Protein AF-A0A948F0A8-F1 (afdb_monomer_lite)

Sequence (336 aa):
QKSLISKFKNMLARKGGIKTWLVFVLIIVIAFGVLYYFRNIYQRPAEEVAEEEGPTKGFAVVELTEKQKAELDNEAMNSALLTGDLEDCEAILYDEELKQQCLDNLNYSKIIRSGNESQCEQLADPELRQQCYDKIYFNAAMASFDLSLCAKISDEDLKENCTNQIQVVMGRTAGSASECESITDEGLMQECLDNYYYSSSIEDLDAESCNSIADESLRSRCAKTVAQNIEVIEISKQQVAKIPTTTAEILEACSDLASSLAQECKDQANYDLAFEEKDLSYCNQIGDEEDKQECLQEQSENIDQYYLRQAMAMRDESMCNQIANDALQDLCMNSI

Structure (mmCIF, N/CA/C/O backbone):
data_AF-A0A948F0A8-F1
#
_entry.id   AF-A0A948F0A8-F1
#
loop_
_atom_site.group_PDB
_atom_site.id
_atom_site.type_symbol
_atom_site.label_atom_id
_atom_site.label_alt_id
_atom_site.label_comp_id
_atom_site.label_asym_id
_atom_site.label_entity_id
_atom_site.label_seq_id
_atom_site.pdbx_PDB_ins_code
_atom_site.Cartn_x
_atom_site.Cartn_y
_atom_site.Cartn_z
_atom_site.occupancy
_atom_site.B_iso_or_equiv
_atom_site.auth_seq_id
_atom_site.auth_comp_id
_atom_site.auth_asym_id
_atom_site.auth_atom_id
_atom_site.pdbx_PDB_model_num
ATOM 1 N N . GLN A 1 1 ? 1.867 -27.646 -2.176 1.00 52.78 1 GLN A N 1
ATOM 2 C CA . GLN A 1 1 ? 3.281 -28.083 -2.055 1.00 52.78 1 GLN A CA 1
ATOM 3 C C . GLN A 1 1 ? 4.057 -28.031 -3.382 1.00 52.78 1 GLN A C 1
ATOM 5 O O . GLN A 1 1 ? 5.068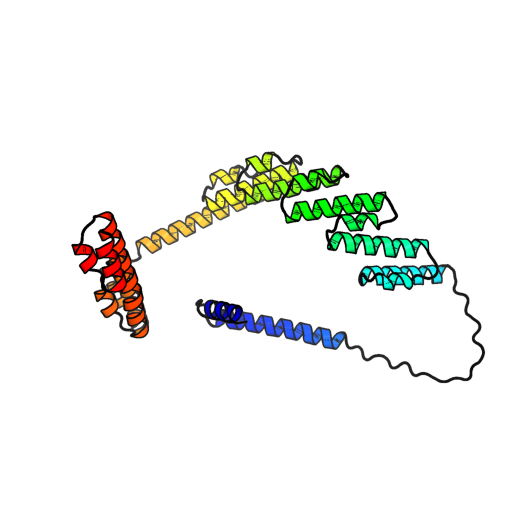 -27.349 -3.417 1.00 52.78 1 GLN A O 1
ATOM 10 N N . LYS A 1 2 ? 3.590 -28.635 -4.495 1.00 56.56 2 LYS A N 1
ATOM 11 C CA . LYS A 1 2 ? 4.291 -28.572 -5.806 1.00 56.56 2 LYS A CA 1
ATOM 12 C C . LYS A 1 2 ? 4.444 -27.154 -6.403 1.00 56.56 2 LYS A C 1
ATOM 14 O O . LYS A 1 2 ? 5.482 -26.851 -6.974 1.00 56.56 2 LYS A O 1
ATOM 19 N N . SER A 1 3 ? 3.465 -26.267 -6.195 1.00 54.34 3 SER A N 1
ATOM 20 C CA . SER A 1 3 ? 3.517 -24.861 -6.657 1.00 54.34 3 SER A CA 1
ATOM 21 C C . SER A 1 3 ? 4.576 -24.013 -5.923 1.00 54.34 3 SER A C 1
ATOM 23 O O . SER A 1 3 ? 5.275 -23.210 -6.537 1.00 54.34 3 SER A O 1
ATOM 25 N N . LEU A 1 4 ? 4.785 -24.267 -4.626 1.00 52.06 4 LEU A N 1
ATOM 26 C CA . LEU A 1 4 ? 5.828 -23.603 -3.834 1.00 52.06 4 LEU A CA 1
ATOM 27 C C . LEU A 1 4 ? 7.233 -24.032 -4.273 1.00 52.06 4 LEU A C 1
ATOM 29 O O . LEU A 1 4 ? 8.119 -23.194 -4.376 1.00 52.06 4 LEU A O 1
ATOM 33 N N . ILE A 1 5 ? 7.414 -25.313 -4.608 1.00 64.19 5 ILE A N 1
ATOM 34 C CA . ILE A 1 5 ? 8.698 -25.850 -5.082 1.00 64.19 5 ILE A CA 1
ATOM 35 C C . ILE A 1 5 ? 9.063 -25.282 -6.468 1.00 64.19 5 ILE A C 1
ATOM 37 O O . ILE A 1 5 ? 10.228 -24.979 -6.713 1.00 64.19 5 ILE A O 1
ATOM 41 N N . SER A 1 6 ? 8.080 -25.068 -7.352 1.00 58.78 6 SER A N 1
ATOM 42 C CA . SER A 1 6 ? 8.293 -24.434 -8.665 1.00 58.78 6 SER A CA 1
ATOM 43 C C . SER A 1 6 ? 8.710 -22.963 -8.542 1.00 58.78 6 SER A C 1
ATOM 45 O O . SER A 1 6 ? 9.695 -22.557 -9.157 1.00 58.78 6 SER A O 1
ATOM 47 N N . LYS A 1 7 ? 8.043 -22.179 -7.682 1.00 62.56 7 LYS A N 1
ATOM 48 C CA . LYS A 1 7 ? 8.438 -20.781 -7.432 1.00 62.56 7 LYS A CA 1
ATOM 49 C C . LYS A 1 7 ? 9.815 -20.669 -6.769 1.00 62.56 7 LYS A C 1
ATOM 51 O O . LYS A 1 7 ? 10.545 -19.723 -7.046 1.00 62.56 7 LYS A O 1
ATOM 56 N N . PHE A 1 8 ? 10.193 -21.646 -5.942 1.00 54.81 8 PHE A N 1
ATOM 57 C CA . PHE A 1 8 ? 11.513 -21.683 -5.308 1.00 54.81 8 PHE A CA 1
ATOM 58 C C . PHE A 1 8 ? 12.641 -21.973 -6.311 1.00 54.81 8 PHE A C 1
ATOM 60 O O . PHE A 1 8 ? 13.707 -21.373 -6.211 1.00 54.81 8 PHE A O 1
ATOM 67 N N . LYS A 1 9 ? 12.399 -22.826 -7.319 1.00 64.50 9 LYS A N 1
ATOM 68 C CA . LYS A 1 9 ? 13.364 -23.070 -8.407 1.00 64.50 9 LYS A CA 1
ATOM 69 C C . LYS A 1 9 ? 13.595 -21.829 -9.272 1.00 64.50 9 LYS A C 1
ATOM 71 O O . LYS A 1 9 ? 14.744 -21.499 -9.538 1.00 64.50 9 LYS A O 1
ATOM 76 N N . ASN A 1 10 ? 12.539 -21.091 -9.619 1.00 59.66 10 ASN A N 1
ATOM 77 C CA . ASN A 1 10 ? 12.682 -19.872 -10.428 1.00 59.66 10 ASN A CA 1
ATOM 78 C C . ASN A 1 10 ? 13.359 -18.720 -9.662 1.00 59.66 10 ASN A C 1
ATOM 80 O O . ASN A 1 10 ? 14.004 -17.875 -10.275 1.00 59.66 10 ASN A O 1
ATOM 84 N N . MET A 1 11 ? 13.278 -18.697 -8.325 1.00 54.97 11 MET A N 1
ATOM 85 C CA . MET A 1 11 ? 14.057 -17.754 -7.509 1.00 54.97 11 MET A CA 1
ATOM 86 C C . MET A 1 11 ? 15.546 -18.116 -7.414 1.00 54.97 11 MET A C 1
ATOM 88 O O . MET A 1 11 ? 16.362 -17.215 -7.245 1.00 54.97 11 MET A O 1
ATOM 92 N N . LEU A 1 12 ? 15.913 -19.394 -7.557 1.00 52.06 12 LEU A N 1
ATOM 93 C CA . LEU A 1 12 ? 17.312 -19.844 -7.544 1.00 52.06 12 LEU A CA 1
ATOM 94 C C . LEU A 1 12 ? 18.056 -19.557 -8.861 1.00 52.06 12 LEU A C 1
ATOM 96 O O . LEU A 1 12 ? 19.279 -19.478 -8.845 1.00 52.06 12 LEU A O 1
ATOM 100 N N . ALA A 1 13 ? 17.339 -19.363 -9.974 1.00 58.69 13 ALA A N 1
ATOM 101 C CA . ALA A 1 13 ? 17.930 -19.089 -11.289 1.00 58.69 13 ALA A CA 1
ATOM 102 C C . ALA A 1 13 ? 18.266 -17.601 -11.538 1.00 58.69 13 ALA A C 1
ATOM 104 O O . ALA A 1 13 ? 18.987 -17.272 -12.477 1.00 58.69 13 ALA A O 1
ATOM 105 N N . ARG A 1 14 ? 17.790 -16.669 -10.698 1.00 55.19 14 ARG A N 1
ATOM 106 C CA . ARG A 1 14 ? 18.202 -15.259 -10.792 1.00 55.19 14 ARG A CA 1
ATOM 107 C C . ARG A 1 14 ? 19.611 -15.116 -10.216 1.00 55.19 14 ARG A C 1
ATOM 109 O O . ARG A 1 14 ? 19.794 -15.396 -9.036 1.00 55.19 14 ARG A O 1
ATOM 116 N N . LYS A 1 15 ? 20.566 -14.653 -11.043 1.00 52.50 15 LYS A N 1
ATOM 117 C CA . LYS A 1 15 ? 22.005 -14.377 -10.789 1.00 52.50 15 LYS A CA 1
ATOM 118 C C . LYS A 1 15 ? 22.287 -13.437 -9.588 1.00 52.50 15 LYS A C 1
ATOM 120 O O . LYS A 1 15 ? 22.991 -12.439 -9.700 1.00 52.50 15 LYS A O 1
ATOM 125 N N . GLY A 1 16 ? 21.765 -13.738 -8.404 1.00 53.59 16 GLY A N 1
ATOM 126 C CA . GLY A 1 16 ? 22.221 -13.175 -7.143 1.00 53.59 16 GLY A CA 1
ATOM 127 C C . GLY A 1 16 ? 23.466 -13.939 -6.724 1.00 53.59 16 GLY A C 1
ATOM 128 O O . GLY A 1 16 ? 23.360 -15.034 -6.179 1.00 53.59 16 GLY A O 1
ATOM 129 N N . GLY A 1 17 ? 24.648 -13.395 -7.021 1.00 73.19 17 GLY A N 1
ATOM 130 C CA . GLY A 1 17 ? 25.915 -14.016 -6.639 1.00 73.19 17 GLY A CA 1
ATOM 131 C C . GLY A 1 17 ? 25.954 -14.379 -5.148 1.00 73.19 17 GLY A C 1
ATOM 132 O O . GLY A 1 17 ? 25.263 -13.768 -4.335 1.00 73.19 17 GLY A O 1
ATOM 133 N N . ILE A 1 18 ? 26.801 -15.348 -4.785 1.00 83.25 18 ILE A N 1
ATOM 134 C CA . ILE A 1 18 ? 27.037 -15.897 -3.427 1.00 83.25 18 ILE A CA 1
ATOM 135 C C . ILE A 1 18 ? 26.913 -14.880 -2.270 1.00 83.25 18 ILE A C 1
ATOM 137 O O . ILE A 1 18 ? 26.469 -15.230 -1.177 1.00 83.25 18 ILE A O 1
ATOM 141 N N . LYS A 1 19 ? 27.263 -13.610 -2.503 1.00 78.25 19 LYS A N 1
ATOM 142 C CA . LYS A 1 19 ? 27.119 -12.506 -1.545 1.00 78.25 19 LYS A CA 1
ATOM 143 C C . LYS A 1 19 ? 25.678 -12.304 -1.054 1.00 78.25 19 LYS A C 1
ATOM 145 O O . LYS A 1 19 ? 25.484 -12.144 0.146 1.00 78.25 19 LYS A O 1
ATOM 150 N N . THR A 1 20 ? 24.675 -12.357 -1.930 1.00 81.06 20 THR A N 1
ATOM 151 C CA . THR A 1 20 ? 23.262 -12.179 -1.544 1.00 81.06 20 THR A CA 1
ATOM 152 C C . THR A 1 20 ? 22.783 -13.334 -0.665 1.00 81.06 20 THR A C 1
ATOM 154 O O . THR A 1 20 ? 22.047 -13.131 0.300 1.00 81.06 20 THR A O 1
ATOM 157 N N . TRP A 1 21 ? 23.271 -14.545 -0.941 1.00 85.25 21 TRP A N 1
ATOM 158 C CA . TRP A 1 21 ? 22.950 -15.733 -0.155 1.00 85.25 21 TRP A CA 1
ATOM 159 C C . TRP A 1 21 ? 23.563 -15.682 1.251 1.00 85.25 21 TRP A C 1
ATOM 161 O O . TRP A 1 21 ? 22.882 -15.971 2.233 1.00 85.25 21 TRP A O 1
ATOM 171 N N . LEU A 1 22 ? 24.814 -15.222 1.373 1.00 91.31 22 LEU A N 1
ATOM 172 C CA . LEU A 1 22 ? 25.469 -15.036 2.673 1.00 91.31 22 LEU A CA 1
ATOM 173 C C . LEU A 1 22 ? 24.733 -14.023 3.561 1.00 91.31 22 LEU A C 1
ATOM 175 O O . LEU A 1 22 ? 24.585 -14.263 4.758 1.00 91.31 22 LEU A O 1
ATOM 179 N N . VAL A 1 23 ? 24.230 -12.927 2.985 1.00 91.75 23 VAL A N 1
ATOM 180 C CA . VAL A 1 23 ? 23.440 -11.930 3.729 1.00 91.75 23 VAL A CA 1
ATOM 181 C C . VAL A 1 23 ? 22.129 -12.537 4.234 1.00 91.75 23 VAL A C 1
ATOM 183 O O . VAL A 1 23 ? 21.778 -12.355 5.398 1.00 91.75 23 VAL A O 1
ATOM 186 N N . PHE A 1 24 ? 21.432 -13.312 3.401 1.00 88.19 24 PHE A N 1
ATOM 187 C CA . PHE A 1 24 ? 20.182 -13.963 3.795 1.00 88.19 24 PHE A CA 1
ATOM 188 C C . PHE A 1 24 ? 20.384 -14.978 4.933 1.00 88.19 24 PHE A C 1
ATOM 190 O O . PHE A 1 24 ? 19.638 -14.971 5.913 1.00 88.19 24 PHE A O 1
ATOM 197 N N . VAL A 1 25 ? 21.433 -15.805 4.856 1.00 94.06 25 VAL A N 1
ATOM 198 C CA . VAL A 1 25 ? 21.774 -16.765 5.920 1.00 94.06 25 VAL A CA 1
ATOM 199 C C . VAL A 1 25 ? 22.148 -16.048 7.220 1.00 94.06 25 VAL A C 1
ATOM 201 O O . VAL A 1 25 ? 21.712 -16.469 8.291 1.00 94.06 25 VAL A O 1
ATOM 204 N N . LEU A 1 26 ? 22.888 -14.937 7.147 1.00 95.88 26 LEU A N 1
ATOM 205 C CA . LEU A 1 26 ? 23.233 -14.129 8.320 1.00 95.88 26 LEU A CA 1
ATOM 206 C C . LEU A 1 26 ? 21.978 -13.588 9.028 1.00 95.88 26 LEU A C 1
ATOM 208 O O . LEU A 1 26 ? 21.877 -13.687 10.250 1.00 95.88 26 LEU A O 1
ATOM 212 N N . ILE A 1 27 ? 21.003 -13.070 8.270 1.00 95.50 27 ILE A N 1
ATOM 213 C CA . ILE A 1 27 ? 19.733 -12.562 8.815 1.00 95.50 27 ILE A CA 1
ATOM 214 C C . ILE A 1 27 ? 18.965 -13.680 9.531 1.00 95.50 27 ILE A C 1
ATOM 216 O O . ILE A 1 27 ? 18.468 -13.469 10.637 1.00 95.50 27 ILE A O 1
ATOM 220 N N . ILE A 1 28 ? 18.919 -14.883 8.948 1.00 95.44 28 ILE A N 1
ATOM 221 C CA . ILE A 1 28 ? 18.278 -16.048 9.572 1.00 95.44 28 ILE A CA 1
ATOM 222 C C . ILE A 1 28 ? 18.965 -16.405 10.895 1.00 95.44 28 ILE A C 1
ATOM 224 O O . ILE A 1 28 ? 18.285 -16.598 11.901 1.00 95.44 28 ILE A O 1
ATOM 228 N N . VAL A 1 29 ? 20.299 -16.452 10.933 1.00 97.00 29 VAL A N 1
ATOM 229 C CA . VAL A 1 29 ? 21.050 -16.770 12.162 1.00 97.00 29 VAL A CA 1
ATOM 230 C C . VAL A 1 29 ? 20.797 -15.731 13.258 1.00 97.00 29 VAL A C 1
ATOM 232 O O . VAL A 1 29 ? 20.590 -16.110 14.411 1.00 97.00 29 VAL A O 1
ATOM 235 N N . ILE A 1 30 ? 20.749 -14.439 12.915 1.00 95.81 30 ILE A N 1
ATOM 236 C CA . ILE A 1 30 ? 20.427 -13.368 13.870 1.00 95.81 30 ILE A CA 1
ATOM 237 C C . ILE A 1 30 ? 18.997 -13.534 14.396 1.00 95.81 30 ILE A C 1
ATOM 239 O O . ILE A 1 30 ? 18.791 -13.503 15.608 1.00 95.81 30 ILE A O 1
ATOM 243 N N . ALA A 1 31 ? 18.020 -13.775 13.517 1.00 95.88 31 ALA A N 1
ATOM 244 C CA . ALA A 1 31 ? 16.628 -13.976 13.916 1.00 95.88 31 ALA A CA 1
ATOM 245 C C . ALA A 1 31 ? 16.469 -15.181 14.861 1.00 95.88 31 ALA A C 1
ATOM 247 O O . ALA A 1 31 ? 15.828 -15.068 15.907 1.00 95.88 31 ALA A O 1
ATOM 248 N N . PHE A 1 32 ? 17.109 -16.315 14.555 1.00 96.00 32 PHE A N 1
ATOM 249 C CA . PHE A 1 32 ? 17.104 -17.487 15.436 1.00 96.00 32 PHE A CA 1
ATOM 250 C C . PHE A 1 32 ? 17.835 -17.236 16.759 1.00 96.00 32 PHE A C 1
ATOM 252 O O . PHE A 1 32 ? 17.364 -17.689 17.801 1.00 96.00 32 PHE A O 1
ATOM 259 N N . GLY A 1 33 ? 18.945 -16.493 16.748 1.00 96.56 33 GLY A N 1
ATOM 260 C CA . GLY A 1 33 ? 19.664 -16.107 17.962 1.00 96.56 33 GLY A CA 1
ATOM 261 C C . GLY A 1 33 ? 18.815 -15.235 18.889 1.00 96.56 33 GLY A C 1
ATOM 262 O O . GLY A 1 33 ? 18.759 -15.489 20.091 1.00 96.56 33 GLY A O 1
ATOM 263 N N . VAL A 1 34 ? 18.091 -14.263 18.327 1.00 96.12 34 VAL A N 1
ATOM 264 C CA . VAL A 1 34 ? 17.157 -13.402 19.067 1.00 96.12 34 VAL A CA 1
ATOM 265 C C . VAL A 1 34 ? 16.002 -14.223 19.651 1.00 96.12 34 VAL A C 1
ATOM 267 O O . VAL A 1 34 ? 15.708 -14.102 20.839 1.00 96.12 34 VAL A O 1
ATOM 270 N N . LEU A 1 35 ? 15.392 -15.118 18.868 1.00 94.56 35 LEU A N 1
ATOM 271 C CA . LEU A 1 35 ? 14.324 -16.001 19.355 1.00 94.56 35 LEU A CA 1
ATOM 272 C C . LEU A 1 35 ? 14.804 -16.947 20.466 1.00 94.56 35 LEU A C 1
ATOM 274 O O . LEU A 1 35 ? 14.095 -17.154 21.451 1.00 94.56 35 LEU A O 1
ATOM 278 N N . TYR A 1 36 ? 16.012 -17.501 20.338 1.00 95.31 36 TYR A N 1
ATOM 279 C CA . TYR A 1 36 ? 16.613 -18.353 21.363 1.00 95.31 36 TYR A CA 1
ATOM 280 C C . TYR A 1 36 ? 16.888 -17.575 22.656 1.00 95.31 36 TYR A C 1
ATOM 282 O O . TYR A 1 36 ? 16.567 -18.049 23.746 1.00 95.31 36 TYR A O 1
ATOM 290 N N . TYR A 1 37 ? 17.425 -16.359 22.534 1.00 94.12 37 TYR A N 1
ATOM 291 C CA . TYR A 1 37 ? 17.666 -15.466 23.664 1.00 94.12 37 TYR A CA 1
ATOM 292 C C . TYR A 1 37 ? 16.368 -15.124 24.407 1.00 94.12 37 TYR A C 1
ATOM 294 O O . TYR A 1 37 ? 16.307 -15.272 25.628 1.00 94.12 37 TYR A O 1
ATOM 302 N N . PHE A 1 38 ? 15.303 -14.761 23.683 1.00 90.25 38 PHE A N 1
ATOM 303 C CA . PHE A 1 38 ? 13.999 -14.498 24.295 1.00 90.25 38 PHE A CA 1
ATOM 304 C C . PHE A 1 38 ? 13.428 -15.736 24.985 1.00 90.25 38 PHE A C 1
ATOM 306 O O . PHE A 1 38 ? 12.994 -15.646 26.132 1.00 90.25 38 PHE A O 1
ATOM 313 N N . ARG A 1 39 ? 13.491 -16.913 24.353 1.00 90.81 39 ARG A N 1
ATOM 314 C CA . ARG A 1 39 ? 13.020 -18.159 24.976 1.00 90.81 39 ARG A CA 1
ATOM 315 C C . ARG A 1 39 ? 13.742 -18.456 26.294 1.00 90.81 39 ARG A C 1
ATOM 317 O O . ARG A 1 39 ? 13.100 -18.894 27.243 1.00 90.81 39 ARG A O 1
ATOM 324 N N . ASN A 1 40 ? 15.044 -18.186 26.362 1.00 86.81 40 ASN A N 1
ATOM 325 C CA . ASN A 1 40 ? 15.838 -18.408 27.568 1.00 86.81 40 ASN A CA 1
ATOM 326 C C . ASN A 1 40 ? 15.538 -17.389 28.685 1.00 86.81 40 ASN A C 1
ATOM 328 O O . ASN A 1 40 ? 15.620 -17.735 29.856 1.00 86.81 40 ASN A O 1
ATOM 332 N N . ILE A 1 41 ? 15.168 -16.148 28.347 1.00 87.31 41 ILE A N 1
ATOM 333 C CA . ILE A 1 41 ? 14.781 -15.129 29.342 1.00 87.31 41 ILE A CA 1
ATOM 334 C C . ILE A 1 41 ? 13.372 -15.364 29.889 1.00 87.31 41 ILE A C 1
ATOM 336 O O . ILE A 1 41 ? 13.140 -15.166 31.081 1.00 87.31 41 ILE A O 1
ATOM 340 N N . TYR A 1 42 ? 12.433 -15.783 29.039 1.00 83.81 42 TYR A N 1
ATOM 341 C CA . TYR A 1 42 ? 11.042 -15.980 29.453 1.00 83.81 42 TYR A CA 1
ATOM 342 C C . TYR A 1 42 ? 10.801 -17.298 30.193 1.00 83.81 42 TYR A C 1
ATOM 344 O O . TYR A 1 42 ? 9.811 -17.416 30.910 1.00 83.81 42 TYR A O 1
ATOM 352 N N . GLN A 1 43 ? 11.719 -18.263 30.112 1.00 76.38 43 GLN A N 1
ATOM 353 C CA . GLN A 1 43 ? 11.732 -19.404 31.025 1.00 76.38 43 GLN A CA 1
ATOM 354 C C . GLN A 1 43 ? 12.367 -19.009 32.365 1.00 76.38 43 GLN A C 1
ATOM 356 O O . GLN A 1 43 ? 13.426 -19.512 32.740 1.00 76.38 43 GLN A O 1
ATOM 361 N N . ARG A 1 44 ? 11.712 -18.117 33.124 1.00 67.75 44 ARG A N 1
ATOM 362 C CA . ARG A 1 44 ? 11.956 -18.091 34.571 1.00 67.75 44 ARG A CA 1
ATOM 363 C C . ARG A 1 44 ? 11.544 -19.462 35.119 1.00 67.75 44 ARG A C 1
ATOM 365 O O . ARG A 1 44 ? 10.442 -19.910 34.797 1.00 67.75 44 ARG A O 1
ATOM 372 N N . PRO A 1 45 ? 12.397 -20.147 35.899 1.00 60.38 45 PRO A N 1
ATOM 373 C CA . PRO A 1 45 ? 11.970 -21.344 36.603 1.00 60.38 45 PRO A CA 1
ATOM 374 C C . PRO A 1 45 ? 10.776 -20.950 37.469 1.00 60.38 45 PRO A C 1
ATOM 376 O O . PRO A 1 45 ? 10.855 -19.966 38.204 1.00 60.38 45 PRO A O 1
ATOM 379 N N . ALA A 1 46 ? 9.664 -21.668 37.307 1.00 59.75 46 ALA A N 1
ATOM 380 C CA . ALA A 1 46 ? 8.534 -21.558 38.211 1.00 59.75 46 ALA A CA 1
ATOM 381 C C . ALA A 1 46 ? 9.089 -21.741 39.624 1.00 59.75 46 ALA A C 1
ATOM 383 O O . ALA A 1 46 ? 9.680 -22.778 39.930 1.00 59.75 46 ALA A O 1
ATOM 384 N N . GLU A 1 47 ? 9.009 -20.686 40.428 1.00 63.81 47 GLU A N 1
ATOM 385 C CA . GLU A 1 47 ? 9.375 -20.744 41.831 1.00 63.81 47 GLU A CA 1
ATOM 386 C C . GLU A 1 47 ? 8.395 -21.728 42.468 1.00 63.81 47 GLU A C 1
ATOM 388 O O . GLU A 1 47 ? 7.189 -21.490 42.515 1.00 63.81 47 GLU A O 1
ATOM 393 N N . GLU A 1 48 ? 8.912 -22.904 42.809 1.00 58.97 48 GLU A N 1
ATOM 394 C CA . GLU A 1 48 ? 8.169 -23.988 43.429 1.00 58.97 48 GLU A CA 1
ATOM 395 C C . GLU A 1 48 ? 7.779 -23.497 44.828 1.00 58.97 48 GLU A C 1
ATOM 397 O O . GLU A 1 48 ? 8.575 -23.529 45.768 1.00 58.97 48 GLU A O 1
ATOM 402 N N . VAL A 1 49 ? 6.577 -22.924 44.938 1.00 60.94 49 VAL A N 1
ATOM 403 C CA . VAL A 1 49 ? 6.007 -22.511 46.219 1.00 60.94 49 VAL A CA 1
ATOM 404 C C . VAL A 1 49 ? 5.759 -23.791 47.005 1.00 60.94 49 VAL A C 1
ATOM 406 O O . VAL A 1 49 ? 4.815 -24.530 46.736 1.00 60.94 49 VAL A O 1
ATOM 409 N N . ALA A 1 50 ? 6.662 -24.081 47.936 1.00 58.78 50 ALA A N 1
ATOM 410 C CA . ALA A 1 50 ? 6.533 -25.196 48.852 1.00 58.78 50 ALA A CA 1
ATOM 411 C C . ALA A 1 50 ? 5.248 -25.027 49.679 1.00 58.78 50 ALA A C 1
ATOM 413 O O . ALA A 1 50 ? 5.136 -24.102 50.486 1.00 58.78 50 ALA A O 1
ATOM 414 N N . GLU A 1 51 ? 4.283 -25.924 49.471 1.00 54.66 51 GLU A N 1
ATOM 415 C CA . GLU A 1 51 ? 3.145 -26.119 50.368 1.00 54.66 51 GLU A CA 1
ATOM 416 C C . GLU A 1 51 ? 3.670 -26.597 51.730 1.00 54.66 51 GLU A C 1
ATOM 418 O O . GLU A 1 51 ? 3.959 -27.776 51.939 1.00 54.66 51 GLU A O 1
ATOM 423 N N . GLU A 1 52 ? 3.812 -25.672 52.680 1.00 53.88 52 GLU A N 1
ATOM 424 C CA . GLU A 1 52 ? 3.872 -26.035 54.093 1.00 53.88 52 GLU A CA 1
ATOM 425 C C . GLU A 1 52 ? 2.455 -26.366 54.578 1.00 53.88 52 GLU A C 1
ATOM 427 O O . GLU A 1 52 ? 1.639 -25.481 54.846 1.00 53.88 52 GLU A O 1
ATOM 432 N N . GLU A 1 53 ? 2.169 -27.662 54.731 1.00 56.31 53 GLU A N 1
ATOM 433 C CA . GLU A 1 53 ? 1.003 -28.159 55.466 1.00 56.31 53 GLU A CA 1
ATOM 434 C C . GLU A 1 53 ? 1.149 -27.836 56.965 1.00 56.31 53 GLU A C 1
ATOM 436 O O . GLU A 1 53 ? 1.590 -28.641 57.790 1.00 56.31 53 GLU A O 1
ATOM 441 N N . GLY A 1 54 ? 0.799 -26.602 57.322 1.00 56.22 54 GLY A N 1
ATOM 442 C CA . GLY A 1 54 ? 0.673 -26.140 58.697 1.00 56.22 54 GLY A CA 1
ATOM 443 C C . GLY A 1 54 ? -0.730 -26.395 59.272 1.00 56.22 54 GLY A C 1
ATOM 444 O O . GLY A 1 54 ? -1.725 -26.333 58.550 1.00 56.22 54 GLY A O 1
ATOM 445 N N . PRO A 1 55 ? -0.851 -26.649 60.589 1.00 52.81 55 PRO A N 1
ATOM 446 C CA . PRO A 1 55 ? -2.112 -26.997 61.237 1.00 52.81 55 PRO A CA 1
ATOM 447 C C . PRO A 1 55 ? -3.152 -25.883 61.079 1.00 52.81 55 PRO A C 1
ATOM 449 O O . PRO A 1 55 ? -2.892 -24.727 61.418 1.00 52.81 55 PRO A O 1
ATOM 452 N N . THR A 1 56 ? -4.346 -26.269 60.620 1.00 52.53 56 THR A N 1
ATOM 453 C CA . THR A 1 56 ? -5.531 -25.435 60.374 1.00 52.53 56 THR A CA 1
ATOM 454 C C . THR A 1 56 ? -5.967 -24.666 61.626 1.00 52.53 56 THR A C 1
ATOM 456 O O . THR A 1 56 ? -6.891 -25.055 62.344 1.00 52.53 56 THR A O 1
ATOM 459 N N . LYS A 1 57 ? -5.297 -23.550 61.910 1.00 57.19 57 LYS A N 1
ATOM 460 C CA . LYS A 1 57 ? -5.843 -22.468 62.725 1.00 57.19 57 LYS A CA 1
ATOM 461 C C . LYS A 1 57 ? -6.750 -21.662 61.813 1.00 57.19 57 LYS A C 1
ATOM 463 O O . LYS A 1 57 ? -6.295 -21.194 60.778 1.00 57.19 57 LYS A O 1
ATOM 468 N N . GLY A 1 58 ? -8.024 -21.540 62.186 1.00 56.66 58 GLY A N 1
ATOM 469 C CA . GLY A 1 58 ? -9.017 -20.787 61.424 1.00 56.66 58 GLY A CA 1
ATOM 470 C C . GLY A 1 58 ? -8.487 -19.400 61.078 1.00 56.66 58 GLY A C 1
ATOM 471 O O . GLY A 1 58 ? -8.335 -18.557 61.964 1.00 56.66 58 GLY A O 1
ATOM 472 N N . PHE A 1 59 ? -8.157 -19.198 59.803 1.00 56.47 59 PHE A N 1
ATOM 473 C CA . PHE A 1 59 ? -7.790 -17.894 59.287 1.00 56.47 59 PHE A CA 1
ATOM 474 C C . PHE A 1 59 ? -9.029 -17.015 59.391 1.00 56.47 59 PHE A C 1
ATOM 476 O O . PHE A 1 59 ? -10.077 -17.318 58.820 1.00 56.47 59 PHE A O 1
ATOM 483 N N . ALA A 1 60 ? -8.916 -15.946 60.175 1.00 69.75 60 ALA A N 1
ATOM 484 C CA . ALA A 1 60 ? -9.873 -14.863 60.106 1.00 69.75 60 ALA A CA 1
ATOM 485 C C . ALA A 1 60 ? -9.879 -14.366 58.657 1.00 69.75 60 ALA A C 1
ATOM 487 O O . ALA A 1 60 ? -8.819 -14.055 58.111 1.00 69.75 60 ALA A O 1
ATOM 488 N N . VAL A 1 61 ? -11.058 -14.348 58.036 1.00 80.00 61 VAL A N 1
ATOM 489 C CA . VAL A 1 61 ? -11.260 -13.750 56.715 1.00 80.00 61 VAL A CA 1
ATOM 490 C C . VAL A 1 61 ? -10.778 -12.306 56.814 1.00 80.00 61 VAL A C 1
ATOM 492 O O . VAL A 1 61 ? -11.357 -11.512 57.555 1.00 80.00 61 VAL A O 1
ATOM 495 N N . VAL A 1 62 ? -9.665 -11.992 56.150 1.00 89.00 62 VAL A N 1
ATOM 496 C CA . VAL A 1 62 ? -9.159 -10.622 56.092 1.00 89.00 62 VAL A CA 1
ATOM 497 C C . VAL A 1 62 ? -10.110 -9.848 55.193 1.00 89.00 62 VAL A C 1
ATOM 499 O O . VAL A 1 62 ? -10.212 -10.124 54.001 1.00 89.00 62 VAL A O 1
ATOM 502 N N . GLU A 1 63 ? -10.846 -8.913 55.781 1.00 92.38 63 GLU A N 1
ATOM 503 C CA . GLU A 1 63 ? -11.740 -8.030 55.044 1.00 92.38 63 GLU A CA 1
ATOM 504 C C . GLU A 1 63 ? -10.896 -7.024 54.247 1.00 92.38 63 GLU A C 1
ATOM 506 O O . GLU A 1 63 ? -10.157 -6.219 54.819 1.00 92.38 63 GLU A O 1
ATOM 511 N N . LEU A 1 64 ? -10.951 -7.122 52.916 1.00 95.94 64 LEU A N 1
ATOM 512 C CA . LEU A 1 64 ? -10.266 -6.205 52.003 1.00 95.94 64 LEU A CA 1
ATOM 513 C C . LEU A 1 64 ? -10.842 -4.794 52.136 1.00 95.94 64 LEU A C 1
ATOM 515 O O . LEU A 1 64 ? -12.060 -4.611 52.186 1.00 95.94 64 LEU A O 1
ATOM 519 N N . THR A 1 65 ? -9.966 -3.789 52.132 1.00 96.75 65 THR A N 1
ATOM 520 C CA . THR A 1 65 ? -10.398 -2.385 52.071 1.00 96.75 65 THR A CA 1
ATOM 521 C C . THR A 1 65 ? -10.990 -2.060 50.698 1.00 96.75 65 THR A C 1
ATOM 523 O O . THR A 1 65 ? -10.569 -2.629 49.693 1.00 96.75 65 THR A O 1
ATOM 526 N N . GLU A 1 66 ? -11.911 -1.094 50.625 1.00 97.38 66 GLU A N 1
ATOM 527 C CA . GLU A 1 66 ? -12.512 -0.650 49.351 1.00 97.38 66 GLU A CA 1
ATOM 528 C C . GLU A 1 66 ? -11.462 -0.236 48.309 1.00 97.38 66 GLU A C 1
ATOM 530 O O . GLU A 1 66 ? -11.598 -0.528 47.126 1.00 97.38 66 GLU A O 1
ATOM 535 N N . LYS A 1 67 ? -10.352 0.365 48.756 1.00 97.19 67 LYS A N 1
ATOM 536 C CA . LYS A 1 67 ? -9.235 0.714 47.875 1.00 97.19 67 LYS A CA 1
ATOM 537 C C . LYS A 1 67 ? -8.563 -0.524 47.265 1.00 97.19 67 LYS A C 1
ATOM 539 O O . LYS A 1 67 ? -8.271 -0.519 46.079 1.00 97.19 67 LYS A O 1
ATOM 544 N N . GLN A 1 68 ? -8.328 -1.570 48.059 1.00 97.31 68 GLN A N 1
ATOM 545 C CA . GLN A 1 68 ? -7.710 -2.808 47.568 1.00 97.31 68 GLN A CA 1
ATOM 546 C C . GLN A 1 68 ? -8.635 -3.565 46.612 1.00 97.31 68 GLN A C 1
ATOM 548 O O . GLN A 1 68 ? -8.158 -4.123 45.632 1.00 97.31 68 GLN A O 1
ATOM 553 N N . LYS A 1 69 ? -9.948 -3.559 46.875 1.00 97.44 69 LYS A N 1
ATOM 554 C CA . LYS A 1 69 ? -10.951 -4.124 45.960 1.00 97.44 69 LYS A CA 1
ATOM 555 C C . LYS A 1 69 ? -10.903 -3.431 44.598 1.00 97.44 69 LYS A C 1
ATOM 557 O O . LYS A 1 69 ? -10.762 -4.100 43.584 1.00 97.44 69 LYS A O 1
ATOM 562 N N . ALA A 1 70 ? -10.917 -2.097 44.593 1.00 97.81 70 ALA A N 1
ATOM 563 C CA . ALA A 1 70 ? -10.805 -1.318 43.365 1.00 97.81 70 ALA A CA 1
ATOM 564 C C . ALA A 1 70 ? -9.464 -1.546 42.640 1.00 97.81 70 ALA A C 1
ATOM 566 O O . ALA A 1 70 ? -9.436 -1.606 41.417 1.00 97.81 70 ALA A O 1
ATOM 567 N N . GLU A 1 71 ? -8.343 -1.672 43.360 1.00 97.62 71 GLU A N 1
ATOM 568 C CA . GLU A 1 71 ? -7.038 -1.979 42.751 1.00 97.62 71 GLU A CA 1
ATOM 569 C C . GLU A 1 71 ? -7.034 -3.352 42.057 1.00 97.62 71 GLU A C 1
ATOM 571 O O . GLU A 1 71 ? -6.565 -3.440 40.923 1.00 97.62 71 GLU A O 1
ATOM 576 N N . LEU A 1 72 ? -7.607 -4.384 42.687 1.00 97.50 72 LEU A N 1
ATOM 577 C CA . LEU A 1 72 ? -7.724 -5.727 42.102 1.00 97.50 72 LEU A CA 1
ATOM 578 C C . LEU A 1 72 ? -8.597 -5.739 40.842 1.00 97.50 72 LEU A C 1
ATOM 580 O O . LEU A 1 72 ? -8.200 -6.301 39.825 1.00 97.50 72 LEU A O 1
ATOM 584 N N . ASP A 1 73 ? -9.751 -5.076 40.884 1.00 98.31 73 ASP A N 1
ATOM 585 C CA . ASP A 1 73 ? -10.662 -4.999 39.739 1.00 98.31 73 ASP A CA 1
ATOM 586 C C . ASP A 1 73 ? -10.049 -4.215 38.564 1.00 98.31 73 ASP A C 1
ATOM 588 O O . ASP A 1 73 ? -10.162 -4.621 37.406 1.00 98.31 73 ASP A O 1
ATOM 592 N N . ASN A 1 74 ? -9.315 -3.133 38.843 1.00 97.94 74 ASN A N 1
ATOM 593 C CA . ASN A 1 74 ? -8.569 -2.405 37.813 1.00 97.94 74 ASN A CA 1
ATOM 594 C C . ASN A 1 74 ? -7.424 -3.244 37.219 1.00 97.94 74 ASN A C 1
ATOM 596 O O . ASN A 1 74 ? -7.142 -3.146 36.023 1.00 97.94 74 ASN A O 1
ATOM 600 N N . GLU A 1 75 ? -6.736 -4.057 38.023 1.00 97.94 75 GLU A N 1
ATOM 601 C CA . GLU A 1 75 ? -5.712 -4.985 37.529 1.00 97.94 75 GLU A CA 1
ATOM 602 C C . GLU A 1 75 ? -6.329 -6.048 36.608 1.00 97.94 75 GLU A C 1
ATOM 604 O O . GLU A 1 75 ? -5.827 -6.259 35.501 1.00 97.94 75 GLU A O 1
ATOM 609 N N . ALA A 1 76 ? -7.458 -6.637 37.013 1.00 97.94 76 ALA A N 1
ATOM 610 C CA . ALA A 1 76 ? -8.212 -7.592 36.207 1.00 97.94 76 ALA A CA 1
ATOM 611 C C . ALA A 1 76 ? -8.668 -6.984 34.868 1.00 97.94 76 ALA A C 1
ATOM 613 O O . ALA A 1 76 ? -8.432 -7.579 33.816 1.00 97.94 76 ALA A O 1
ATOM 614 N N . MET A 1 77 ? -9.218 -5.763 34.877 1.00 97.69 77 MET A N 1
ATOM 615 C CA . MET A 1 77 ? -9.602 -5.050 33.652 1.00 97.69 77 MET A CA 1
ATOM 616 C C . MET A 1 77 ? -8.410 -4.842 32.711 1.00 97.69 77 MET A C 1
ATOM 618 O O . MET A 1 77 ? -8.502 -5.120 31.515 1.00 97.69 77 MET A O 1
ATOM 622 N N . ASN A 1 78 ? -7.274 -4.368 33.230 1.00 97.19 78 ASN A N 1
ATOM 623 C CA . ASN A 1 78 ? -6.079 -4.159 32.411 1.00 97.19 78 ASN A CA 1
ATOM 624 C C . ASN A 1 78 ? -5.549 -5.478 31.832 1.00 97.19 78 ASN A C 1
ATOM 626 O O . ASN A 1 78 ? -5.138 -5.509 30.672 1.00 97.19 78 ASN A O 1
ATOM 630 N N . SER A 1 79 ? -5.590 -6.566 32.608 1.00 97.31 79 SER A N 1
ATOM 631 C CA . SER A 1 79 ? -5.240 -7.907 32.129 1.00 97.31 79 SER A CA 1
ATOM 632 C C . SER A 1 79 ? -6.148 -8.336 30.973 1.00 97.31 79 SER A C 1
ATOM 634 O O . SER A 1 79 ? -5.645 -8.695 29.910 1.00 97.31 79 SER A O 1
ATOM 636 N N . ALA A 1 80 ? -7.467 -8.204 31.133 1.00 97.94 80 ALA A N 1
ATOM 637 C CA . ALA A 1 80 ? -8.447 -8.561 30.108 1.00 97.94 80 ALA A CA 1
ATOM 638 C C . ALA A 1 80 ? -8.286 -7.737 28.817 1.00 97.94 80 ALA A C 1
ATOM 640 O O . ALA A 1 80 ? -8.365 -8.269 27.710 1.00 97.94 80 ALA A O 1
ATOM 641 N N . LEU A 1 81 ? -7.991 -6.436 28.926 1.00 95.44 81 LEU A N 1
ATOM 642 C CA . LEU A 1 81 ? -7.713 -5.583 27.762 1.00 95.44 81 LEU A CA 1
ATOM 643 C C . LEU A 1 81 ? -6.422 -5.978 27.030 1.00 95.44 81 LEU A C 1
ATOM 645 O O . LEU A 1 81 ? -6.339 -5.826 25.809 1.00 95.44 81 LEU A O 1
ATOM 649 N N . LEU A 1 82 ? -5.421 -6.483 27.756 1.00 96.31 82 LEU A N 1
ATOM 650 C CA . LEU A 1 82 ? -4.161 -6.953 27.178 1.00 96.31 82 LEU A CA 1
ATOM 651 C C . LEU A 1 82 ? -4.314 -8.297 26.458 1.00 96.31 82 LEU A C 1
ATOM 653 O O . LEU A 1 82 ? -3.744 -8.474 25.380 1.00 96.31 82 LEU A O 1
ATOM 657 N N . THR A 1 83 ? -5.056 -9.242 27.036 1.00 97.00 83 THR A N 1
ATOM 658 C CA . THR A 1 83 ? -5.289 -10.569 26.439 1.00 97.00 83 THR A CA 1
ATOM 659 C C . THR A 1 83 ? -6.331 -10.513 25.325 1.00 97.00 83 THR A C 1
ATOM 661 O O . THR A 1 83 ? -6.225 -11.230 24.327 1.00 97.00 83 THR A O 1
ATOM 664 N N . GLY A 1 84 ? -7.317 -9.626 25.468 1.00 95.62 84 GLY A N 1
ATOM 665 C CA . GLY A 1 84 ? -8.485 -9.549 24.605 1.00 95.62 84 GLY A CA 1
ATOM 666 C C . GLY A 1 84 ? -9.481 -10.693 24.818 1.00 95.62 84 GLY A C 1
ATOM 667 O O . GLY A 1 84 ? -10.313 -10.908 23.932 1.00 95.62 84 GLY A O 1
ATOM 668 N N . ASP A 1 85 ? -9.379 -11.436 25.927 1.00 96.94 85 ASP A N 1
ATOM 669 C CA . ASP A 1 85 ? -10.299 -12.521 26.276 1.00 96.94 85 ASP A CA 1
ATOM 670 C C . ASP A 1 85 ? -11.470 -11.996 27.117 1.00 96.94 85 ASP A C 1
ATOM 672 O O . ASP A 1 85 ? -11.285 -11.271 28.091 1.00 96.94 85 ASP A O 1
ATOM 676 N N . LEU A 1 86 ? -12.690 -12.372 26.734 1.00 95.94 86 LEU A N 1
ATOM 677 C CA . LEU A 1 86 ? -13.906 -11.982 27.447 1.00 95.94 86 LEU A CA 1
ATOM 678 C C . LEU A 1 86 ? -14.007 -12.671 28.810 1.00 95.94 86 LEU A C 1
ATOM 680 O O . LEU A 1 86 ? -14.585 -12.092 29.727 1.00 95.94 86 LEU A O 1
ATOM 684 N N . GLU A 1 87 ? -13.453 -13.880 28.948 1.00 97.00 87 GLU A N 1
ATOM 685 C CA . GLU A 1 87 ? -13.478 -14.621 30.215 1.00 97.00 87 GLU A CA 1
ATOM 686 C C . GLU A 1 87 ? -12.661 -13.911 31.303 1.00 97.00 87 GLU A C 1
ATOM 688 O O . GLU A 1 87 ? -13.024 -13.967 32.476 1.00 97.00 87 GLU A O 1
ATOM 693 N N . ASP A 1 88 ? -11.624 -13.157 30.929 1.00 97.44 88 ASP A N 1
ATOM 694 C CA . ASP A 1 88 ? -10.795 -12.418 31.885 1.00 97.44 88 ASP A CA 1
ATOM 695 C C . ASP A 1 88 ? -11.561 -11.265 32.562 1.00 97.44 88 ASP A C 1
ATOM 697 O O . ASP A 1 88 ? -11.232 -10.890 33.688 1.00 97.44 88 ASP A O 1
ATOM 701 N N . CYS A 1 89 ? -12.628 -10.734 31.946 1.00 97.94 89 CYS A N 1
ATOM 702 C CA . CYS A 1 89 ? -13.493 -9.746 32.605 1.00 97.94 89 CYS A CA 1
ATOM 703 C C . CYS A 1 89 ? -14.273 -10.347 33.789 1.00 97.94 89 CYS A C 1
ATOM 705 O O . CYS A 1 89 ? -14.709 -9.608 34.669 1.00 97.94 89 CYS A O 1
ATOM 707 N N . GLU A 1 90 ? -14.437 -11.674 33.865 1.00 97.81 90 GLU A N 1
ATOM 708 C CA . GLU A 1 90 ? -15.074 -12.337 35.013 1.00 97.81 90 GLU A CA 1
ATOM 709 C C . GLU A 1 90 ? -14.216 -12.275 36.286 1.00 97.81 90 GLU A C 1
ATOM 711 O O . GLU A 1 90 ? -14.731 -12.500 37.381 1.00 97.81 90 GLU A O 1
ATOM 716 N N . ALA A 1 91 ? -12.926 -11.937 36.163 1.00 97.81 91 ALA A N 1
ATOM 717 C CA . ALA A 1 91 ? -12.035 -11.720 37.299 1.00 97.81 91 ALA A CA 1
ATOM 718 C C . ALA A 1 91 ? -12.282 -10.382 38.027 1.00 97.81 91 ALA A C 1
ATOM 720 O O . ALA A 1 91 ? -11.714 -10.173 39.098 1.00 97.81 91 ALA A O 1
ATOM 721 N N . ILE A 1 92 ? -13.124 -9.500 37.476 1.00 98.06 92 ILE A N 1
ATOM 722 C CA . ILE A 1 92 ? -13.617 -8.287 38.143 1.00 98.06 92 ILE A CA 1
ATOM 723 C C . ILE A 1 92 ? -14.770 -8.703 39.065 1.00 98.06 92 ILE A C 1
ATOM 725 O O . ILE A 1 92 ? -15.792 -9.208 38.595 1.00 98.06 92 ILE A O 1
ATOM 729 N N . LEU A 1 93 ? -14.594 -8.540 40.378 1.00 98.00 93 LEU A N 1
ATOM 730 C CA . LEU A 1 93 ? -15.472 -9.148 41.388 1.00 98.00 93 LEU A CA 1
ATOM 731 C C . LEU A 1 93 ? -16.269 -8.143 42.218 1.00 98.00 93 LEU A C 1
ATOM 733 O O . LEU A 1 93 ? -17.281 -8.527 42.809 1.00 98.00 93 LEU A O 1
ATOM 737 N N . TYR A 1 94 ? -15.793 -6.905 42.351 1.00 97.38 94 TYR A N 1
ATOM 738 C CA . TYR A 1 94 ? -16.352 -5.946 43.304 1.00 97.38 94 TYR A CA 1
ATOM 739 C C . TYR A 1 94 ? -17.112 -4.802 42.622 1.00 97.38 94 TYR A C 1
ATOM 741 O O . TYR A 1 94 ? -18.071 -4.293 43.206 1.00 97.38 94 TYR A O 1
ATOM 749 N N . ASP A 1 95 ? -16.724 -4.431 41.404 1.00 98.00 95 ASP A N 1
ATOM 750 C CA . ASP A 1 95 ? -17.321 -3.368 40.600 1.00 98.00 95 ASP A CA 1
ATOM 751 C C . ASP A 1 95 ? -17.997 -3.930 39.334 1.00 98.00 95 ASP A C 1
ATOM 753 O O . ASP A 1 95 ? -17.372 -4.169 38.298 1.00 98.00 95 ASP A O 1
ATOM 757 N N . GLU A 1 96 ? -19.312 -4.143 39.421 1.00 97.06 96 GLU A N 1
ATOM 758 C CA . GLU A 1 96 ? -20.129 -4.643 38.306 1.00 97.06 96 GLU A CA 1
ATOM 759 C C . GLU A 1 96 ? -20.212 -3.653 37.130 1.00 97.06 96 GLU A C 1
ATOM 761 O O . GLU A 1 96 ? -20.373 -4.073 35.983 1.00 97.06 96 GLU A O 1
ATOM 766 N N . GLU A 1 97 ? -20.085 -2.345 37.381 1.00 96.31 97 GLU A N 1
ATOM 767 C CA . GLU A 1 97 ? -20.072 -1.338 36.314 1.00 96.31 97 GLU A CA 1
ATOM 768 C C . GLU A 1 97 ? -18.764 -1.438 35.521 1.00 96.31 97 GLU A C 1
ATOM 770 O O . GLU A 1 97 ? -18.789 -1.508 34.289 1.00 96.31 97 GLU A O 1
ATOM 775 N N . LEU A 1 98 ? -17.630 -1.562 36.220 1.00 97.06 98 LEU A N 1
ATOM 776 C CA . LEU A 1 98 ? -16.324 -1.787 35.597 1.00 97.06 98 LEU A CA 1
ATOM 777 C C . LEU A 1 98 ? -16.282 -3.109 34.821 1.00 97.06 98 LEU A C 1
ATOM 779 O O . LEU A 1 98 ? -15.730 -3.174 33.718 1.00 97.06 98 LEU A O 1
ATOM 783 N N . LYS A 1 99 ? -16.898 -4.163 35.367 1.00 97.44 99 LYS A N 1
ATOM 784 C CA . LYS A 1 99 ? -17.030 -5.457 34.691 1.00 97.44 99 LYS A CA 1
ATOM 785 C C . LYS A 1 99 ? -17.804 -5.335 33.383 1.00 97.44 99 LYS A C 1
ATOM 787 O O . LYS A 1 99 ? -17.339 -5.817 32.348 1.00 97.44 99 LYS A O 1
ATOM 792 N N . GLN A 1 100 ? -18.952 -4.662 33.406 1.00 95.31 100 GLN A N 1
ATOM 793 C CA . GLN A 1 100 ? -19.744 -4.439 32.200 1.00 95.31 100 GLN A CA 1
ATOM 794 C C . GLN A 1 100 ? -18.971 -3.595 31.178 1.00 95.31 100 GLN A C 1
ATOM 796 O O . GLN A 1 100 ? -18.936 -3.945 29.999 1.00 95.31 100 GLN A O 1
ATOM 801 N N . GLN A 1 101 ? -18.259 -2.558 31.627 1.00 95.06 101 GLN A N 1
ATOM 802 C CA . GLN A 1 101 ? -17.404 -1.742 30.765 1.00 95.06 101 GLN A CA 1
ATOM 803 C C . GLN A 1 101 ? -16.279 -2.566 30.110 1.00 95.06 101 GLN A C 1
ATOM 805 O O . GLN A 1 101 ? -15.971 -2.375 28.931 1.00 95.06 101 GLN A O 1
ATOM 810 N N . CYS A 1 102 ? -15.669 -3.500 30.847 1.00 97.56 102 CYS A N 1
ATOM 811 C CA . CYS A 1 102 ? -14.681 -4.442 30.315 1.00 97.56 102 CYS A CA 1
ATOM 812 C C . CYS A 1 102 ? -15.280 -5.292 29.184 1.00 97.56 102 CYS A C 1
ATOM 814 O O . CYS A 1 102 ? -14.728 -5.339 28.079 1.00 97.56 102 CYS A O 1
ATOM 816 N N . LEU A 1 103 ? -16.443 -5.902 29.435 1.00 96.31 103 LEU A N 1
ATOM 817 C CA . LEU A 1 103 ? -17.146 -6.739 28.462 1.00 96.31 103 LEU A CA 1
ATOM 818 C C . LEU A 1 103 ? -17.546 -5.952 27.209 1.00 96.31 103 LEU A C 1
ATOM 820 O O . LEU A 1 103 ? -17.337 -6.435 26.094 1.00 96.31 103 LEU A O 1
ATOM 824 N N . ASP A 1 104 ? -18.078 -4.741 27.368 1.00 94.62 104 ASP A N 1
ATOM 825 C CA . ASP A 1 104 ? -18.502 -3.892 26.252 1.00 94.62 104 ASP A CA 1
ATOM 826 C C . ASP A 1 104 ? -17.310 -3.473 25.382 1.00 94.62 104 ASP A C 1
ATOM 828 O O . ASP A 1 104 ? -17.362 -3.612 24.158 1.00 94.62 104 ASP A O 1
ATOM 832 N N . ASN A 1 105 ? -16.193 -3.061 25.993 1.00 95.69 105 ASN A N 1
ATOM 833 C CA . ASN A 1 105 ? -14.971 -2.686 25.273 1.00 95.69 105 ASN A CA 1
ATOM 834 C C . ASN A 1 105 ? -14.368 -3.858 24.482 1.00 95.69 105 ASN A C 1
ATOM 836 O O . ASN A 1 105 ? -13.960 -3.699 23.323 1.00 95.69 105 ASN A O 1
ATOM 840 N N . LEU A 1 106 ? -14.306 -5.047 25.088 1.00 97.19 106 LEU A N 1
ATOM 841 C CA . LEU A 1 106 ? -13.769 -6.235 24.426 1.00 97.19 106 LEU A CA 1
ATOM 842 C C . LEU A 1 106 ? -14.687 -6.736 23.311 1.00 97.19 106 LEU A C 1
ATOM 844 O O . LEU A 1 106 ? -14.200 -7.055 22.219 1.00 97.19 106 LEU A O 1
ATOM 848 N N . ASN A 1 107 ? -16.004 -6.750 23.536 1.00 97.00 107 ASN A N 1
ATOM 849 C CA . ASN A 1 107 ? -16.973 -7.085 22.497 1.00 97.00 107 ASN A CA 1
ATOM 850 C C . ASN A 1 107 ? -16.899 -6.092 21.337 1.00 97.00 107 ASN A C 1
ATOM 852 O O . ASN A 1 107 ? -16.762 -6.523 20.193 1.00 97.00 107 ASN A O 1
ATOM 856 N N . TYR A 1 108 ? -16.881 -4.785 21.614 1.00 97.75 108 TYR A N 1
ATOM 857 C CA . TYR A 1 108 ? -16.689 -3.745 20.605 1.00 97.75 108 TYR A CA 1
ATOM 858 C C . TYR A 1 108 ? -15.434 -4.016 19.763 1.00 97.75 108 TYR A C 1
ATOM 860 O O . TYR A 1 108 ? -15.515 -4.163 18.544 1.00 97.75 108 TYR A O 1
ATOM 868 N N . SER A 1 109 ? -14.274 -4.207 20.401 1.00 97.19 109 SER A N 1
ATOM 869 C CA . SER A 1 109 ? -13.012 -4.501 19.706 1.00 97.19 109 SER A CA 1
ATOM 870 C C . SER A 1 109 ? -13.073 -5.770 18.842 1.00 97.19 109 SER A C 1
ATOM 872 O O . SER A 1 109 ? -12.522 -5.806 17.736 1.00 97.19 109 SER A O 1
ATOM 874 N N . LYS A 1 110 ? -13.733 -6.825 19.330 1.00 97.38 110 LYS A N 1
ATOM 875 C CA . LYS A 1 110 ? -13.914 -8.091 18.607 1.00 97.38 110 LYS A CA 1
ATOM 876 C C . LYS A 1 110 ? -14.810 -7.921 17.379 1.00 97.38 110 LYS A C 1
ATOM 878 O O . LYS A 1 110 ? -14.492 -8.468 16.324 1.00 97.38 110 LYS A O 1
ATOM 883 N N . ILE A 1 111 ? -15.882 -7.144 17.506 1.00 98.06 111 ILE A N 1
ATOM 884 C CA . ILE A 1 111 ? -16.821 -6.840 16.422 1.00 98.06 111 ILE A CA 1
ATOM 885 C C . ILE A 1 111 ? -16.142 -5.989 15.341 1.00 98.06 111 ILE A C 1
ATOM 887 O O . ILE A 1 111 ? -16.191 -6.337 14.163 1.00 98.06 111 ILE A O 1
ATOM 891 N N . ILE A 1 112 ? -15.411 -4.934 15.723 1.00 98.19 112 ILE A N 1
ATOM 892 C CA . ILE A 1 112 ? -14.659 -4.109 14.762 1.00 98.19 112 ILE A CA 1
ATOM 893 C C . ILE A 1 112 ? -13.654 -4.949 13.965 1.00 98.19 112 ILE A C 1
ATOM 895 O O . ILE A 1 112 ? -13.497 -4.751 12.761 1.00 98.19 112 ILE A O 1
ATOM 899 N N . ARG A 1 113 ? -12.986 -5.911 14.617 1.00 96.81 113 ARG A N 1
ATOM 900 C CA . ARG A 1 113 ? -12.047 -6.831 13.956 1.00 96.81 113 ARG A CA 1
ATOM 901 C C . ARG A 1 113 ? -12.730 -7.829 13.021 1.00 96.81 113 ARG A C 1
ATOM 903 O O . ARG A 1 113 ? -12.125 -8.210 12.024 1.00 96.81 113 ARG A O 1
ATOM 910 N N . SER A 1 114 ? -13.946 -8.275 13.339 1.00 97.75 114 SER A N 1
ATOM 911 C CA . SER A 1 114 ? -14.694 -9.201 12.480 1.00 97.75 114 SER A CA 1
ATOM 912 C C . SER A 1 114 ? -15.264 -8.507 11.240 1.00 97.75 114 SER A C 1
ATOM 914 O O . SER A 1 114 ? -15.445 -9.158 10.212 1.00 97.75 114 SER A O 1
ATOM 916 N N . GLY A 1 115 ? -15.551 -7.204 11.342 1.00 97.62 115 GLY A N 1
ATOM 917 C CA . GLY A 1 115 ? -16.196 -6.418 10.290 1.00 97.62 115 GLY A CA 1
ATOM 918 C C . GLY A 1 115 ? -17.665 -6.788 10.062 1.00 97.62 115 GLY A C 1
ATOM 919 O O . GLY A 1 115 ? -18.236 -6.401 9.046 1.00 97.62 115 GLY A O 1
ATOM 920 N N . ASN A 1 116 ? -18.282 -7.559 10.965 1.00 98.06 116 ASN A N 1
ATOM 921 C CA . ASN A 1 116 ? -19.677 -7.969 10.839 1.00 98.06 116 ASN A CA 1
ATOM 922 C C . ASN A 1 116 ? -20.611 -6.953 11.511 1.00 98.06 116 ASN A C 1
ATOM 924 O O . ASN A 1 116 ? -20.798 -6.983 12.729 1.00 98.06 116 ASN A O 1
ATOM 928 N N . GLU A 1 117 ? -21.243 -6.107 10.695 1.00 97.75 117 GLU A N 1
ATOM 929 C CA . GLU A 1 117 ? -22.184 -5.067 11.132 1.00 97.75 117 GLU A CA 1
ATOM 930 C C . GLU A 1 117 ? -23.302 -5.611 12.035 1.00 97.75 117 GLU A C 1
ATOM 932 O O . GLU A 1 117 ? -23.655 -4.984 13.030 1.00 97.75 117 GLU A O 1
ATOM 937 N N . SER A 1 118 ? -23.801 -6.827 11.778 1.00 97.75 118 SER A N 1
ATOM 938 C CA . SER A 1 118 ? -24.928 -7.382 12.535 1.00 97.75 118 SER A CA 1
ATOM 939 C C . SER A 1 118 ? -24.585 -7.659 14.000 1.00 97.75 118 SER A C 1
ATOM 941 O O . SER A 1 118 ? -25.481 -7.884 14.811 1.00 97.75 118 SER A O 1
ATOM 943 N N . GLN A 1 119 ? -23.296 -7.724 14.345 1.00 97.50 119 GLN A N 1
ATOM 944 C CA . GLN A 1 119 ? -22.862 -7.945 15.719 1.00 97.50 119 GLN A CA 1
ATOM 945 C C . GLN A 1 119 ? -22.912 -6.663 16.560 1.00 97.50 119 GLN A C 1
ATOM 947 O O . GLN A 1 119 ? -22.991 -6.781 17.779 1.00 97.50 119 GLN A O 1
ATOM 952 N N . CYS A 1 120 ? -22.950 -5.466 15.958 1.00 97.94 120 CYS A N 1
ATOM 953 C CA . CYS A 1 120 ? -23.070 -4.213 16.712 1.00 97.94 120 CYS A CA 1
ATOM 954 C C . CYS A 1 120 ? -24.380 -4.149 17.524 1.00 97.94 120 CYS A C 1
ATOM 956 O O . CYS A 1 120 ? -24.388 -3.589 18.616 1.00 97.94 120 CYS A O 1
ATOM 958 N N . GLU A 1 121 ? -25.462 -4.803 17.077 1.00 97.31 121 GLU A N 1
ATOM 959 C CA . GLU A 1 121 ? -26.725 -4.906 17.838 1.00 97.31 121 GLU A CA 1
ATOM 960 C C . GLU A 1 121 ? -26.589 -5.608 19.198 1.00 97.31 121 GLU A C 1
ATOM 962 O O . GLU A 1 121 ? -27.482 -5.502 20.037 1.00 97.31 121 GLU A O 1
ATOM 967 N N . GLN A 1 122 ? -25.490 -6.331 19.429 1.00 95.38 122 GLN A N 1
ATOM 968 C CA . GLN A 1 122 ? -25.216 -6.991 20.708 1.00 95.38 122 GLN A CA 1
ATOM 969 C C . GLN A 1 122 ? -24.731 -6.004 21.779 1.00 95.38 122 GLN A C 1
ATOM 971 O O . GLN A 1 122 ? -24.747 -6.346 22.959 1.00 95.38 122 GLN A O 1
ATOM 976 N N . LEU A 1 123 ? -24.315 -4.793 21.388 1.00 93.69 123 LEU A N 1
ATOM 977 C CA . LEU A 1 123 ? -23.868 -3.752 22.310 1.00 93.69 123 LEU A CA 1
ATOM 978 C C . LEU A 1 123 ? -25.076 -3.086 22.977 1.00 93.69 123 LEU A C 1
ATOM 980 O O . LEU A 1 123 ? -26.003 -2.623 22.300 1.00 93.69 123 LEU A O 1
ATOM 984 N N . ALA A 1 124 ? -25.066 -3.048 24.310 1.00 92.38 124 ALA A N 1
ATOM 985 C CA . ALA A 1 124 ? -26.172 -2.522 25.105 1.00 92.38 124 ALA A CA 1
ATOM 986 C C . ALA A 1 124 ? -26.325 -1.002 24.947 1.00 92.38 124 ALA A C 1
ATOM 988 O O . ALA A 1 124 ? -27.444 -0.516 24.771 1.00 92.38 124 ALA A O 1
ATOM 989 N N . ASP A 1 125 ? -25.206 -0.276 24.965 1.00 93.62 125 ASP A N 1
ATOM 990 C CA . ASP A 1 125 ? -25.176 1.175 24.812 1.00 93.62 125 ASP A CA 1
ATOM 991 C C . ASP A 1 125 ? -25.472 1.582 23.347 1.00 93.62 125 ASP A C 1
ATOM 993 O O . ASP A 1 125 ? -24.764 1.149 22.428 1.00 93.62 125 ASP A O 1
ATOM 997 N N . PRO A 1 126 ? -26.519 2.394 23.096 1.00 96.19 126 PRO A N 1
ATOM 998 C CA . PRO A 1 126 ? -26.874 2.833 21.750 1.00 96.19 126 PRO A CA 1
ATOM 999 C C . PRO A 1 126 ? -25.824 3.749 21.100 1.00 96.19 126 PRO A C 1
ATOM 1001 O O . PRO A 1 126 ? -25.668 3.701 19.880 1.00 96.19 126 PRO A O 1
ATOM 1004 N N . GLU A 1 127 ? -25.101 4.560 21.873 1.00 96.50 127 GLU A N 1
ATOM 1005 C CA . GLU A 1 127 ? -24.025 5.414 21.365 1.00 96.50 127 GLU A CA 1
ATOM 1006 C C . GLU A 1 127 ? -22.836 4.554 20.924 1.00 96.50 127 GLU A C 1
ATOM 1008 O O . GLU A 1 127 ? -22.369 4.673 19.789 1.00 96.50 127 GLU A O 1
ATOM 1013 N N . LEU A 1 128 ? -22.421 3.596 21.761 1.00 96.19 128 LEU A N 1
ATOM 1014 C CA . LEU A 1 128 ? -21.354 2.648 21.419 1.00 96.19 128 LEU A CA 1
ATOM 1015 C C . LEU A 1 128 ? -21.728 1.772 20.211 1.00 96.19 128 LEU A C 1
ATOM 1017 O O . LEU A 1 128 ? -20.882 1.450 19.374 1.00 96.19 128 LEU A O 1
ATOM 1021 N N . ARG A 1 129 ? -23.010 1.408 20.081 1.00 97.62 129 ARG A N 1
ATOM 1022 C CA . ARG A 1 129 ? -23.535 0.698 18.909 1.00 97.62 129 ARG A CA 1
ATOM 1023 C C . ARG A 1 129 ? -23.398 1.520 17.631 1.00 97.62 129 ARG A C 1
ATOM 1025 O O . ARG A 1 129 ? -22.981 0.974 16.612 1.00 97.62 129 ARG A O 1
ATOM 1032 N N . GLN A 1 130 ? -23.719 2.811 17.670 1.00 98.38 130 GLN A N 1
ATOM 1033 C CA . GLN A 1 130 ? -23.548 3.676 16.504 1.00 98.38 130 GLN A CA 1
ATOM 1034 C C . GLN A 1 130 ? -22.065 3.844 16.146 1.00 98.38 130 GLN A C 1
ATOM 1036 O O . GLN A 1 130 ? -21.696 3.668 14.985 1.00 98.38 130 GLN A O 1
ATOM 1041 N N . GLN A 1 131 ? -21.200 4.065 17.142 1.00 97.75 131 GLN A N 1
ATOM 1042 C CA . GLN A 1 131 ? -19.746 4.109 16.940 1.00 97.75 131 GLN A CA 1
ATOM 1043 C C . GLN A 1 131 ? -19.216 2.805 16.318 1.00 97.75 131 GLN A C 1
ATOM 1045 O O . GLN A 1 131 ? -18.321 2.834 15.471 1.00 97.75 131 GLN A O 1
ATOM 1050 N N . CYS A 1 132 ? -19.797 1.659 16.690 1.00 98.31 132 CYS A N 1
ATOM 1051 C CA . CYS A 1 132 ? -19.453 0.353 16.129 1.00 98.31 132 CYS A CA 1
ATOM 1052 C C . CYS A 1 132 ? -19.738 0.288 14.625 1.00 98.31 132 CYS A C 1
ATOM 1054 O O . CYS A 1 132 ? -18.850 -0.069 13.847 1.00 98.31 132 CYS A O 1
ATOM 1056 N N . TYR A 1 133 ? -20.941 0.691 14.206 1.00 98.56 133 TYR A N 1
ATOM 1057 C CA . TYR A 1 133 ? -21.307 0.759 12.791 1.00 98.56 133 TYR A CA 1
ATOM 1058 C C . TYR A 1 133 ? -20.395 1.703 12.011 1.00 98.56 133 TYR A C 1
ATOM 1060 O O . TYR A 1 133 ? -19.812 1.307 11.000 1.00 98.56 133 TYR A O 1
ATOM 1068 N N . ASP A 1 134 ? -20.217 2.921 12.515 1.00 98.56 134 ASP A N 1
ATOM 1069 C CA . ASP A 1 134 ? -19.405 3.956 11.881 1.00 98.56 134 ASP A CA 1
ATOM 1070 C C . ASP A 1 134 ? -17.959 3.488 11.678 1.00 98.56 134 ASP A C 1
ATOM 1072 O O . ASP A 1 134 ? -17.384 3.642 10.597 1.00 98.56 134 ASP A O 1
ATOM 1076 N N . LYS A 1 135 ? -17.381 2.815 12.680 1.00 98.56 135 LYS A N 1
ATOM 1077 C CA . LYS A 1 135 ? -16.020 2.285 12.590 1.00 98.56 135 LYS A CA 1
ATOM 1078 C C . LYS A 1 135 ? -15.899 1.101 11.628 1.00 98.56 135 LYS A C 1
ATOM 1080 O O . LYS A 1 135 ? -14.882 1.000 10.935 1.00 98.56 135 LYS A O 1
ATOM 1085 N N . ILE A 1 136 ? -16.901 0.220 11.552 1.00 98.50 136 ILE A N 1
ATOM 1086 C CA . ILE A 1 136 ? -16.936 -0.864 10.554 1.00 98.50 136 ILE A CA 1
ATOM 1087 C C . ILE A 1 136 ? -16.992 -0.282 9.144 1.00 98.50 136 ILE A C 1
ATOM 1089 O O . ILE A 1 136 ? -16.181 -0.674 8.303 1.00 98.50 136 ILE A O 1
ATOM 1093 N N . TYR A 1 137 ? -17.898 0.666 8.888 1.00 98.69 137 TYR A N 1
ATOM 1094 C CA . TYR A 1 137 ? -18.018 1.291 7.573 1.00 98.69 137 TYR A CA 1
ATOM 1095 C C . TYR A 1 137 ? -16.751 2.043 7.186 1.00 98.69 137 TYR A C 1
ATOM 1097 O O . TYR A 1 137 ? -16.276 1.857 6.070 1.00 98.69 137 TYR A O 1
ATOM 1105 N N . PHE A 1 138 ? -16.144 2.792 8.111 1.00 98.50 138 PHE A N 1
ATOM 1106 C CA . PHE A 1 138 ? -14.850 3.437 7.893 1.00 98.50 138 PHE A CA 1
ATOM 1107 C C . PHE A 1 138 ? -13.773 2.428 7.469 1.00 98.50 138 PHE A C 1
ATOM 1109 O O . PHE A 1 138 ? -13.117 2.599 6.443 1.00 98.50 138 PHE A O 1
ATOM 1116 N N . ASN A 1 139 ? -13.602 1.341 8.230 1.00 97.88 139 ASN A N 1
ATOM 1117 C CA . ASN A 1 139 ? -12.586 0.331 7.931 1.00 97.88 139 ASN A CA 1
ATOM 1118 C C . ASN A 1 139 ? -12.850 -0.365 6.584 1.00 97.88 139 ASN A C 1
ATOM 1120 O O . ASN A 1 139 ? -11.915 -0.597 5.816 1.00 97.88 139 ASN A O 1
ATOM 1124 N N . ALA A 1 140 ? -14.111 -0.688 6.287 1.00 97.75 140 ALA A N 1
ATOM 1125 C CA . ALA A 1 140 ? -14.505 -1.316 5.031 1.00 97.75 140 ALA A CA 1
ATOM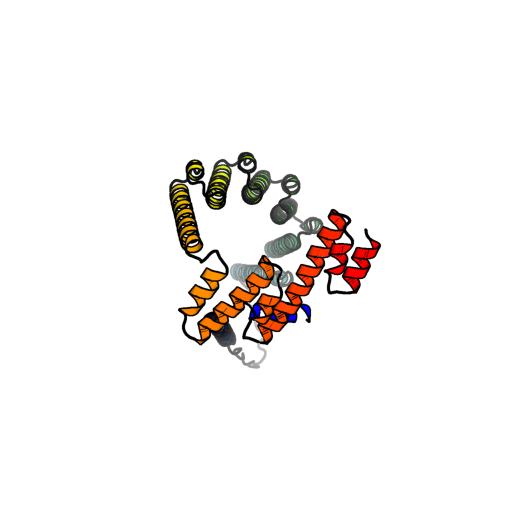 1126 C C . ALA A 1 140 ? -14.288 -0.378 3.832 1.00 97.75 140 ALA A C 1
ATOM 1128 O O . ALA A 1 140 ? -13.770 -0.816 2.802 1.00 97.75 140 ALA A O 1
ATOM 1129 N N . ALA A 1 141 ? -14.613 0.909 3.981 1.00 97.88 141 ALA A N 1
ATOM 1130 C CA . ALA A 1 141 ? -14.377 1.939 2.977 1.00 97.88 141 ALA A CA 1
ATOM 1131 C C . ALA A 1 141 ? -12.878 2.074 2.678 1.00 97.88 141 ALA A C 1
ATOM 1133 O O . ALA A 1 141 ? -12.477 1.988 1.523 1.00 97.88 141 ALA A O 1
ATOM 1134 N N . MET A 1 142 ? -12.030 2.160 3.708 1.00 96.88 142 MET A N 1
ATOM 1135 C CA . MET A 1 142 ? -10.573 2.249 3.540 1.00 96.88 142 MET A CA 1
ATOM 1136 C C . MET A 1 142 ? -9.952 1.000 2.903 1.00 96.88 142 MET A C 1
ATOM 1138 O O . MET A 1 142 ? -8.980 1.108 2.161 1.00 96.88 142 MET A O 1
ATOM 1142 N N . ALA A 1 143 ? -10.491 -0.190 3.180 1.00 95.12 143 ALA A N 1
ATOM 1143 C CA . ALA A 1 143 ? -9.986 -1.438 2.607 1.00 95.12 143 ALA A CA 1
ATOM 1144 C C . ALA A 1 143 ? -10.385 -1.635 1.133 1.00 95.12 143 ALA A C 1
ATOM 1146 O O . ALA A 1 143 ? -9.680 -2.324 0.396 1.00 95.12 143 ALA A O 1
ATOM 1147 N N . SER A 1 144 ? -11.521 -1.071 0.719 1.00 96.38 144 SER A N 1
ATOM 1148 C CA . SER A 1 144 ? -12.096 -1.247 -0.624 1.00 96.38 144 SER A CA 1
ATOM 1149 C C . SER A 1 144 ? -12.013 -0.005 -1.515 1.00 96.38 144 SER A C 1
ATOM 1151 O O . SER A 1 144 ? -12.286 -0.109 -2.708 1.00 96.38 144 SER A O 1
ATOM 1153 N N . PHE A 1 145 ? -11.633 1.143 -0.949 1.00 94.81 145 PHE A N 1
ATOM 1154 C CA . PHE A 1 145 ? -11.696 2.469 -1.569 1.00 94.81 145 PHE A CA 1
ATOM 1155 C C . PHE A 1 145 ? -13.102 2.847 -2.075 1.00 94.81 145 PHE A C 1
ATOM 1157 O O . PHE A 1 145 ? -13.247 3.555 -3.068 1.00 94.81 145 PHE A O 1
ATOM 1164 N N . ASP A 1 146 ? -14.155 2.373 -1.398 1.00 96.25 146 ASP A N 1
ATOM 1165 C CA . ASP A 1 146 ? -15.552 2.635 -1.763 1.00 96.25 146 ASP A CA 1
ATOM 1166 C C . ASP A 1 146 ? -16.128 3.833 -0.985 1.00 96.25 146 ASP A C 1
ATOM 1168 O O . ASP A 1 146 ? -16.521 3.720 0.180 1.00 96.25 146 ASP A O 1
ATOM 1172 N N . LEU A 1 147 ? -16.237 4.984 -1.659 1.00 95.75 147 LEU A N 1
ATOM 1173 C CA . LEU A 1 147 ? -16.821 6.214 -1.105 1.00 95.75 147 LEU A CA 1
ATOM 1174 C C . LEU A 1 147 ? -18.284 6.051 -0.659 1.00 95.75 147 LEU A C 1
ATOM 1176 O O . LEU A 1 147 ? -18.744 6.772 0.229 1.00 95.75 147 LEU A O 1
ATOM 1180 N N . SER A 1 148 ? -19.028 5.095 -1.228 1.00 97.69 148 SER A N 1
ATOM 1181 C CA . SER A 1 148 ? -20.420 4.856 -0.830 1.00 97.69 148 SER A CA 1
ATOM 1182 C C . SER A 1 148 ? -20.535 4.309 0.596 1.00 97.69 148 SER A C 1
ATOM 1184 O O . SER A 1 148 ? -21.563 4.504 1.247 1.00 97.69 148 SER A O 1
ATOM 1186 N N . LEU A 1 149 ? -19.475 3.676 1.114 1.00 98.19 149 LEU A N 1
ATOM 1187 C CA . LEU A 1 149 ? -19.410 3.220 2.500 1.00 98.19 149 LEU A CA 1
ATOM 1188 C C . LEU A 1 149 ? -19.162 4.379 3.471 1.00 98.19 149 LEU A C 1
ATOM 1190 O O . LEU A 1 149 ? -19.766 4.383 4.541 1.00 98.19 149 LEU A O 1
ATOM 1194 N N . CYS A 1 150 ? -18.383 5.401 3.091 1.00 98.25 150 CYS A N 1
ATOM 1195 C CA . CYS A 1 150 ? -18.233 6.609 3.913 1.00 98.25 150 CYS A CA 1
ATOM 1196 C C . CYS A 1 150 ? -19.579 7.320 4.119 1.00 98.25 150 CYS A C 1
ATOM 1198 O O . CYS A 1 150 ? -19.870 7.789 5.213 1.00 98.25 150 CYS A O 1
ATOM 1200 N N . ALA A 1 151 ? -20.455 7.325 3.108 1.00 98.25 151 ALA A N 1
ATOM 1201 C CA . ALA A 1 151 ? -21.788 7.922 3.213 1.00 98.25 151 ALA A CA 1
ATOM 1202 C C . ALA A 1 151 ? -22.717 7.232 4.235 1.00 98.25 151 ALA A C 1
ATOM 1204 O O . ALA A 1 151 ? -23.752 7.800 4.581 1.00 98.25 151 ALA A O 1
ATOM 1205 N N . LYS A 1 152 ? -22.374 6.023 4.708 1.00 98.31 152 LYS A N 1
ATOM 1206 C CA . LYS A 1 152 ? -23.120 5.303 5.754 1.00 98.31 152 LYS A CA 1
ATOM 1207 C C . LYS A 1 152 ? -22.695 5.673 7.178 1.00 98.31 152 LYS A C 1
ATOM 1209 O O . LYS A 1 152 ? -23.387 5.282 8.113 1.00 98.31 152 LYS A O 1
ATOM 1214 N N . ILE A 1 153 ? -21.573 6.376 7.338 1.00 98.50 153 ILE A N 1
ATOM 1215 C CA . ILE A 1 153 ? -21.065 6.827 8.637 1.00 98.50 153 ILE A CA 1
ATOM 1216 C C . ILE A 1 153 ? -21.961 7.962 9.140 1.00 98.50 153 ILE A C 1
ATOM 1218 O O . ILE A 1 153 ? -22.232 8.912 8.404 1.00 98.50 153 ILE A O 1
ATOM 1222 N N . SER A 1 154 ? -22.448 7.835 10.373 1.00 98.38 154 SER A N 1
ATOM 1223 C CA . SER A 1 154 ? -23.349 8.814 10.985 1.00 98.38 154 SER A CA 1
ATOM 1224 C C . SER A 1 154 ? -22.623 10.014 11.593 1.00 98.38 154 SER A C 1
ATOM 1226 O O . SER A 1 154 ? -23.139 11.128 11.534 1.00 98.38 154 SER A O 1
ATOM 1228 N N . ASP A 1 155 ? -21.433 9.793 12.155 1.00 98.25 155 ASP A N 1
ATOM 1229 C CA . ASP A 1 155 ? -20.555 10.845 12.653 1.00 98.25 155 ASP A CA 1
ATOM 1230 C C . ASP A 1 155 ? -19.973 11.653 11.480 1.00 98.25 155 ASP A C 1
ATOM 1232 O O . ASP A 1 155 ? -19.235 11.125 10.644 1.00 98.25 155 ASP A O 1
ATOM 1236 N N . GLU A 1 156 ? -20.346 12.932 11.378 1.00 97.88 156 GLU A N 1
ATOM 1237 C CA . GLU A 1 156 ? -19.994 13.768 10.222 1.00 97.88 156 GLU A CA 1
ATOM 1238 C C . GLU A 1 156 ? -18.482 14.038 10.126 1.00 97.88 156 GLU A C 1
ATOM 1240 O O . GLU A 1 156 ? -17.944 14.019 9.018 1.00 97.88 156 GLU A O 1
ATOM 1245 N N . ASP A 1 157 ? -17.778 14.188 11.254 1.00 96.88 157 ASP A N 1
ATOM 1246 C CA . ASP A 1 157 ? -16.324 14.410 11.271 1.00 96.88 157 ASP A CA 1
ATOM 1247 C C . ASP A 1 157 ? -15.579 13.156 10.768 1.00 96.88 157 ASP A C 1
ATOM 1249 O O . ASP A 1 157 ? -14.666 13.229 9.936 1.00 96.88 157 ASP A O 1
ATOM 1253 N N . LEU A 1 158 ? -15.988 11.966 11.220 1.00 97.62 158 LEU A N 1
ATOM 1254 C CA . LEU A 1 158 ? -15.426 10.691 10.775 1.00 97.62 158 LEU A CA 1
ATOM 1255 C C . LEU A 1 158 ? -15.767 10.392 9.312 1.00 97.62 158 LEU A C 1
ATOM 1257 O O . LEU A 1 158 ? -14.941 9.819 8.595 1.00 97.62 158 LEU A O 1
ATOM 1261 N N . LYS A 1 159 ? -16.962 10.774 8.857 1.00 98.12 159 LYS A N 1
ATOM 1262 C CA . LYS A 1 159 ? -17.406 10.644 7.465 1.00 98.12 159 LYS A CA 1
ATOM 1263 C C . LYS A 1 159 ? -16.614 11.540 6.520 1.00 98.12 159 LYS A C 1
ATOM 1265 O O . LYS A 1 159 ? -16.194 11.073 5.456 1.00 98.12 159 LYS A O 1
ATOM 1270 N N . GLU A 1 160 ? -16.381 12.793 6.900 1.00 96.12 160 GLU A N 1
ATOM 1271 C CA . GLU A 1 160 ? -15.516 13.703 6.150 1.00 96.12 160 GLU A CA 1
ATOM 1272 C C . GLU A 1 160 ? -14.088 13.150 6.089 1.00 96.12 160 GLU A C 1
ATOM 1274 O O . GLU A 1 160 ? -13.531 12.999 5.001 1.00 96.12 160 GLU A O 1
ATOM 1279 N N . ASN A 1 161 ? -13.532 12.724 7.227 1.00 95.88 161 ASN A N 1
ATOM 1280 C CA . ASN A 1 161 ? -12.210 12.102 7.267 1.00 95.88 161 ASN A CA 1
ATOM 1281 C C . ASN A 1 161 ? -12.131 10.841 6.383 1.00 95.88 161 ASN A C 1
ATOM 1283 O O . ASN A 1 161 ? -11.174 10.679 5.632 1.00 95.88 161 ASN A O 1
ATOM 1287 N N . CYS A 1 162 ? -13.142 9.967 6.414 1.00 97.81 162 CYS A N 1
ATOM 1288 C CA . CYS A 1 162 ? -13.235 8.791 5.537 1.00 97.81 162 CYS A CA 1
ATOM 1289 C C . CYS A 1 162 ? -13.154 9.182 4.056 1.00 97.81 162 CYS A C 1
ATOM 1291 O O . CYS A 1 162 ? -12.357 8.624 3.301 1.00 97.81 162 CYS A O 1
ATOM 1293 N N . THR A 1 163 ? -13.956 10.173 3.661 1.00 96.38 163 THR A N 1
ATOM 1294 C CA . THR A 1 163 ? -14.048 10.663 2.281 1.00 96.38 163 THR A CA 1
ATOM 1295 C C . THR A 1 163 ? -12.708 11.236 1.820 1.00 96.38 163 THR A C 1
ATOM 1297 O O . THR A 1 163 ? -12.168 10.787 0.808 1.00 96.38 163 THR A O 1
ATOM 1300 N N . ASN A 1 164 ? -12.121 12.132 2.619 1.00 93.38 164 ASN A N 1
ATOM 1301 C CA . ASN A 1 164 ? -10.840 12.768 2.321 1.00 93.38 164 ASN A CA 1
ATOM 1302 C C . ASN A 1 164 ? -9.698 11.743 2.218 1.00 93.38 164 ASN A C 1
ATOM 1304 O O . ASN A 1 164 ? -8.916 11.783 1.270 1.00 93.38 164 ASN A O 1
ATOM 1308 N N . GLN A 1 165 ? -9.614 10.777 3.141 1.00 94.69 165 GLN A N 1
ATOM 1309 C CA . GLN A 1 165 ? -8.575 9.738 3.112 1.00 94.69 165 GLN A CA 1
ATOM 1310 C C . GLN A 1 165 ? -8.670 8.859 1.857 1.00 94.69 165 GLN A C 1
ATOM 1312 O O . GLN A 1 165 ? -7.647 8.566 1.233 1.00 94.69 165 GLN A O 1
ATOM 1317 N N . ILE A 1 166 ? -9.880 8.457 1.451 1.00 94.50 166 ILE A N 1
ATOM 1318 C CA . ILE A 1 166 ? -10.068 7.668 0.226 1.00 94.50 166 ILE A CA 1
ATOM 1319 C C . ILE A 1 166 ? -9.698 8.489 -1.008 1.00 94.50 166 ILE A C 1
ATOM 1321 O O . ILE A 1 166 ? -8.961 7.987 -1.856 1.00 94.50 166 ILE A O 1
ATOM 1325 N N . GLN A 1 167 ? -10.134 9.747 -1.097 1.00 91.50 167 GLN A N 1
ATOM 1326 C CA . GLN A 1 167 ? -9.802 10.623 -2.224 1.00 91.50 167 GLN A CA 1
ATOM 1327 C C . GLN A 1 167 ? -8.293 10.875 -2.344 1.00 91.50 167 GLN A C 1
ATOM 1329 O O . GLN A 1 167 ? -7.765 10.830 -3.452 1.00 91.50 167 GLN A O 1
ATOM 1334 N N . VAL A 1 168 ? -7.567 11.036 -1.229 1.00 90.38 168 VAL A N 1
ATOM 1335 C CA . VAL A 1 168 ? -6.093 11.127 -1.242 1.00 90.38 168 VAL A CA 1
ATOM 1336 C C . VAL A 1 168 ? -5.471 9.870 -1.859 1.00 90.38 168 VAL A C 1
ATOM 1338 O O . VAL A 1 168 ? -4.563 9.965 -2.688 1.00 90.38 168 VAL A O 1
ATOM 1341 N N . VAL A 1 169 ? -5.943 8.677 -1.483 1.00 91.62 169 VAL A N 1
ATOM 1342 C CA . VAL A 1 169 ? -5.413 7.421 -2.038 1.00 91.62 169 VAL A CA 1
ATOM 1343 C C . VAL A 1 169 ? -5.800 7.248 -3.508 1.00 91.62 169 VAL A C 1
ATOM 1345 O O . VAL A 1 169 ? -4.965 6.834 -4.316 1.00 91.62 169 VAL A O 1
ATOM 1348 N N . MET A 1 170 ? -7.031 7.594 -3.881 1.00 88.38 170 MET A N 1
ATOM 1349 C CA . MET A 1 170 ? -7.491 7.562 -5.269 1.00 88.38 170 MET A CA 1
ATOM 1350 C C . MET A 1 170 ? -6.693 8.530 -6.144 1.00 88.38 170 MET A C 1
ATOM 1352 O O . MET A 1 170 ? -6.198 8.114 -7.184 1.00 88.38 170 MET A O 1
ATOM 1356 N N . GLY A 1 171 ? -6.459 9.768 -5.705 1.00 87.25 171 GLY A N 1
ATOM 1357 C CA . GLY A 1 171 ? -5.652 10.736 -6.454 1.00 87.25 171 GLY A CA 1
ATOM 1358 C C . GLY A 1 171 ? -4.215 10.260 -6.678 1.00 87.25 171 GLY A C 1
ATOM 1359 O O . GLY A 1 171 ? -3.686 10.370 -7.784 1.00 87.25 171 GLY A O 1
ATOM 1360 N N . ARG A 1 172 ? -3.613 9.613 -5.669 1.00 84.50 172 ARG A N 1
ATOM 1361 C CA . ARG A 1 172 ? -2.278 8.998 -5.787 1.00 84.50 172 ARG A CA 1
ATOM 1362 C C . ARG A 1 172 ? -2.232 7.793 -6.732 1.00 84.50 172 ARG A C 1
ATOM 1364 O O . ARG A 1 172 ? -1.187 7.542 -7.318 1.00 84.50 172 ARG A O 1
ATOM 1371 N N . THR A 1 173 ? -3.314 7.023 -6.852 1.00 86.25 173 THR A N 1
ATOM 1372 C CA . THR A 1 173 ? -3.329 5.758 -7.616 1.00 86.25 173 THR A CA 1
ATOM 1373 C C . THR A 1 173 ? -3.885 5.902 -9.029 1.00 86.25 173 THR A C 1
ATOM 1375 O O . THR A 1 173 ? -3.403 5.229 -9.935 1.00 86.25 173 THR A O 1
ATOM 1378 N N . ALA A 1 174 ? -4.868 6.776 -9.237 1.00 80.44 174 ALA A N 1
ATOM 1379 C CA . ALA A 1 174 ? -5.462 7.051 -10.541 1.00 80.44 174 ALA A CA 1
ATOM 1380 C C . ALA A 1 174 ? -4.531 7.864 -11.452 1.00 80.44 174 ALA A C 1
ATOM 1382 O O . ALA A 1 174 ? -4.715 7.855 -12.667 1.00 80.44 174 ALA A O 1
ATOM 1383 N N . GLY A 1 175 ? -3.546 8.563 -10.873 1.00 81.19 175 GLY A N 1
ATOM 1384 C CA . GLY A 1 175 ? -2.615 9.393 -11.630 1.00 81.19 175 GLY A CA 1
ATOM 1385 C C . GLY A 1 175 ? -3.309 10.592 -12.275 1.00 81.19 175 GLY A C 1
ATOM 1386 O O . GLY A 1 175 ? -3.025 10.911 -13.425 1.00 81.19 175 GLY A O 1
ATOM 1387 N N . SER A 1 176 ? -4.222 11.258 -11.559 1.00 91.75 176 SER A N 1
ATOM 1388 C CA . SER A 1 176 ? -4.844 12.500 -12.033 1.00 91.75 176 SER A CA 1
ATOM 1389 C C . SER A 1 176 ? -4.910 13.558 -10.937 1.00 91.75 176 SER A C 1
ATOM 1391 O O . SER A 1 176 ? -5.441 13.307 -9.854 1.00 91.75 176 SER A O 1
ATOM 1393 N N . ALA A 1 177 ? -4.463 14.776 -11.257 1.00 94.25 177 ALA A N 1
ATOM 1394 C CA . ALA A 1 177 ? -4.605 15.944 -10.388 1.00 94.25 177 ALA A CA 1
ATOM 1395 C C . ALA A 1 177 ? -6.074 16.269 -10.066 1.00 94.25 177 ALA A C 1
ATOM 1397 O O . ALA A 1 177 ? -6.375 16.688 -8.951 1.00 94.25 177 ALA A O 1
ATOM 1398 N N . SER A 1 178 ? -6.996 16.032 -11.007 1.00 93.88 178 SER A N 1
ATOM 1399 C CA . SER A 1 178 ? -8.417 16.371 -10.835 1.00 93.88 178 SER A CA 1
ATOM 1400 C C . SER A 1 178 ? -9.085 15.596 -9.698 1.00 93.88 178 SER A C 1
ATOM 1402 O O . SER A 1 178 ? -10.033 16.082 -9.093 1.00 93.88 178 SER A O 1
ATOM 1404 N N . GLU A 1 179 ? -8.602 14.386 -9.401 1.00 90.62 179 GLU A N 1
ATOM 1405 C CA . GLU A 1 179 ? -9.104 13.593 -8.274 1.00 90.62 179 GLU A CA 1
ATOM 1406 C C . GLU A 1 179 ? -8.698 14.233 -6.938 1.00 90.62 179 GLU A C 1
ATOM 1408 O O . GLU A 1 179 ? -9.506 14.289 -6.011 1.00 90.62 179 GLU A O 1
ATOM 1413 N N . CYS A 1 180 ? -7.488 14.801 -6.856 1.00 95.06 180 CYS A N 1
ATOM 1414 C CA . CYS A 1 180 ? -7.031 15.528 -5.672 1.00 95.06 180 CYS A CA 1
ATOM 1415 C C . CYS A 1 180 ? -7.827 16.823 -5.440 1.00 95.06 180 CYS A C 1
ATOM 1417 O O . CYS A 1 180 ? -8.105 17.158 -4.295 1.00 95.06 180 CYS A O 1
ATOM 1419 N N . GLU A 1 181 ? -8.242 17.527 -6.499 1.00 95.06 181 GLU A N 1
ATOM 1420 C CA . GLU A 1 181 ? -9.036 18.769 -6.401 1.00 95.06 181 GLU A CA 1
ATOM 1421 C C . GLU A 1 181 ? -10.426 18.565 -5.768 1.00 95.06 181 GLU A C 1
ATOM 1423 O O . GLU A 1 181 ? -11.087 19.533 -5.396 1.00 95.06 181 GLU A O 1
ATOM 1428 N N . SER A 1 182 ? -10.885 17.315 -5.646 1.00 91.56 182 SER A N 1
ATOM 1429 C CA . SER A 1 182 ? -12.167 16.976 -5.020 1.00 91.56 182 SER A CA 1
ATOM 1430 C C . SER A 1 182 ? -12.108 16.828 -3.491 1.00 91.56 182 SER A C 1
ATOM 1432 O O . SER A 1 182 ? -13.157 16.649 -2.867 1.00 91.56 182 SER A O 1
ATOM 1434 N N . ILE A 1 183 ? -10.911 16.894 -2.896 1.00 92.81 183 ILE A N 1
ATOM 1435 C CA . ILE A 1 183 ? -10.683 16.801 -1.446 1.00 92.81 183 ILE A CA 1
ATOM 1436 C C . ILE A 1 183 ? -11.095 18.122 -0.785 1.00 92.81 183 ILE A C 1
ATOM 1438 O O . ILE A 1 183 ? -10.665 19.191 -1.217 1.00 92.81 183 ILE A O 1
ATOM 1442 N N . THR A 1 184 ? -11.917 18.063 0.268 1.00 92.62 184 THR A N 1
ATOM 1443 C CA . THR A 1 184 ? -12.408 19.278 0.949 1.00 92.62 184 THR A CA 1
ATOM 1444 C C . THR A 1 184 ? -11.369 19.904 1.872 1.00 92.62 184 THR A C 1
ATOM 1446 O O . THR A 1 184 ? -11.317 21.128 1.991 1.00 92.62 184 THR A O 1
ATOM 1449 N N . ASP A 1 185 ? -10.535 19.085 2.514 1.00 94.12 185 ASP A N 1
ATOM 1450 C CA . ASP A 1 185 ? -9.447 19.558 3.369 1.00 94.12 185 ASP A CA 1
ATOM 1451 C C . ASP A 1 185 ? -8.297 20.124 2.520 1.00 94.12 185 ASP A C 1
ATOM 1453 O O . ASP A 1 185 ? -7.636 19.397 1.776 1.00 94.12 185 ASP A O 1
ATOM 1457 N N . GLU A 1 186 ? -8.038 21.430 2.642 1.00 95.81 186 GLU A N 1
ATOM 1458 C CA . GLU A 1 186 ? -7.026 22.130 1.838 1.00 95.81 186 GLU A CA 1
ATOM 1459 C C . GLU A 1 186 ? -5.609 21.558 2.023 1.00 95.81 186 GLU A C 1
ATOM 1461 O O . GLU A 1 186 ? -4.824 21.524 1.072 1.00 95.81 186 GLU A O 1
ATOM 1466 N N . GLY A 1 187 ? -5.274 21.091 3.232 1.00 95.75 187 GLY A N 1
ATOM 1467 C CA . GLY A 1 187 ? -3.964 20.521 3.539 1.00 95.75 187 GLY A CA 1
ATOM 1468 C C . GLY A 1 187 ? -3.754 19.175 2.850 1.00 95.75 187 GLY A C 1
ATOM 1469 O O . GLY A 1 187 ? -2.736 18.971 2.186 1.00 95.75 187 GLY A O 1
ATOM 1470 N N . LEU A 1 188 ? -4.737 18.280 2.952 1.00 94.81 188 LEU A N 1
ATOM 1471 C CA . LEU A 1 188 ? -4.734 16.977 2.288 1.00 94.81 188 LEU A CA 1
ATOM 1472 C C . LEU A 1 188 ? -4.841 17.105 0.766 1.00 94.81 188 LEU A C 1
ATOM 1474 O O . LEU A 1 188 ? -4.183 16.350 0.047 1.00 94.81 188 LEU A O 1
ATOM 1478 N N . MET A 1 189 ? -5.618 18.071 0.267 1.00 96.00 189 MET A N 1
ATOM 1479 C CA . MET A 1 189 ? -5.690 18.403 -1.157 1.00 96.00 189 MET A CA 1
ATOM 1480 C C . MET A 1 189 ? -4.305 18.782 -1.688 1.00 96.00 189 MET A C 1
ATOM 1482 O O . MET A 1 189 ? -3.840 18.201 -2.672 1.00 96.00 189 MET A O 1
ATOM 1486 N N . GLN A 1 190 ? -3.619 19.717 -1.020 1.00 97.31 190 GLN A N 1
ATOM 1487 C CA . GLN A 1 190 ? -2.286 20.145 -1.435 1.00 97.31 190 GLN A CA 1
ATOM 1488 C C . GLN A 1 190 ? -1.267 19.006 -1.322 1.00 97.31 190 GLN A C 1
ATOM 1490 O O . GLN A 1 190 ? -0.473 18.813 -2.239 1.00 97.31 190 GLN A O 1
ATOM 1495 N N . GLU A 1 191 ? -1.317 18.205 -0.252 1.00 95.56 191 GLU A N 1
ATOM 1496 C CA . GLU A 1 191 ? -0.464 17.021 -0.112 1.00 95.56 191 GLU A CA 1
ATOM 1497 C C . GLU A 1 191 ? -0.706 16.015 -1.254 1.00 95.56 191 GLU A C 1
ATOM 1499 O O . GLU A 1 191 ? 0.242 15.430 -1.784 1.00 95.56 191 GLU A O 1
ATOM 1504 N N . CYS A 1 192 ? -1.961 15.794 -1.652 1.00 96.38 192 CYS A N 1
ATOM 1505 C CA . CYS A 1 192 ? -2.312 14.923 -2.773 1.00 96.38 192 CYS A CA 1
ATOM 1506 C C . CYS A 1 192 ? -1.724 15.448 -4.091 1.00 96.38 192 CYS A C 1
ATOM 1508 O O . CYS A 1 192 ? -1.027 14.701 -4.781 1.00 96.38 192 CYS A O 1
ATOM 1510 N N . LEU A 1 193 ? -1.934 16.734 -4.397 1.00 96.69 193 LEU A N 1
ATOM 1511 C CA . LEU A 1 193 ? -1.418 17.383 -5.607 1.00 96.69 193 LEU A CA 1
ATOM 1512 C C . LEU A 1 193 ? 0.113 17.361 -5.667 1.00 96.69 193 LEU A C 1
ATOM 1514 O O . LEU A 1 193 ? 0.684 16.993 -6.693 1.00 96.69 193 LEU A O 1
ATOM 1518 N N . ASP A 1 194 ? 0.784 17.688 -4.564 1.00 96.94 194 ASP A N 1
ATOM 1519 C CA . ASP A 1 194 ? 2.244 17.686 -4.473 1.00 96.94 194 ASP A CA 1
ATOM 1520 C C . ASP A 1 194 ? 2.826 16.291 -4.756 1.00 96.94 194 ASP A C 1
ATOM 1522 O O . ASP A 1 194 ? 3.793 16.154 -5.508 1.00 96.94 194 ASP A O 1
ATOM 1526 N N . ASN A 1 195 ? 2.216 15.235 -4.205 1.00 95.62 195 ASN A N 1
ATOM 1527 C CA . ASN A 1 195 ? 2.631 13.853 -4.464 1.00 95.62 195 ASN A CA 1
ATOM 1528 C C . ASN A 1 195 ? 2.334 13.396 -5.898 1.00 95.62 195 ASN A C 1
ATOM 1530 O O . ASN A 1 195 ? 3.129 12.639 -6.469 1.00 95.62 195 ASN A O 1
ATOM 1534 N N . TYR A 1 196 ? 1.211 13.841 -6.470 1.00 95.62 196 TYR A N 1
ATOM 1535 C CA . TYR A 1 196 ? 0.864 13.583 -7.865 1.00 95.62 196 TYR A CA 1
ATOM 1536 C C . TYR A 1 196 ? 1.931 14.171 -8.794 1.00 95.62 196 TYR A C 1
ATOM 1538 O O . TYR A 1 196 ? 2.574 13.417 -9.524 1.00 95.62 196 TYR A O 1
ATOM 1546 N N . TYR A 1 197 ? 2.199 15.480 -8.694 1.00 97.00 197 TYR A N 1
ATOM 1547 C CA . TYR A 1 197 ? 3.196 16.145 -9.536 1.00 97.00 197 TYR A CA 1
ATOM 1548 C C . TYR A 1 197 ? 4.606 15.605 -9.300 1.00 97.00 197 TYR A C 1
ATOM 1550 O O . TYR A 1 197 ? 5.373 15.478 -10.251 1.00 97.00 197 TYR A O 1
ATOM 1558 N N . TYR A 1 198 ? 4.961 15.242 -8.062 1.00 96.81 198 TYR A N 1
ATOM 1559 C CA . TYR A 1 198 ? 6.242 14.593 -7.774 1.00 96.81 198 TYR A CA 1
ATOM 1560 C C . TYR A 1 198 ? 6.398 13.282 -8.552 1.00 96.81 198 TYR A C 1
ATOM 1562 O O . TYR A 1 198 ? 7.417 13.067 -9.208 1.00 96.81 198 TYR A O 1
ATOM 1570 N N . SER A 1 199 ? 5.387 12.415 -8.486 1.00 94.81 199 SER A N 1
ATOM 1571 C CA . SER A 1 199 ? 5.410 11.107 -9.146 1.00 94.81 199 SER A CA 1
ATOM 1572 C C . SER A 1 199 ? 5.390 11.240 -10.670 1.00 94.81 199 SER A C 1
ATOM 1574 O O . SER A 1 199 ? 6.252 10.658 -11.328 1.00 94.81 199 SER A O 1
ATOM 1576 N N . SER A 1 200 ? 4.482 12.053 -11.225 1.00 94.50 200 SER A N 1
ATOM 1577 C CA . SER A 1 200 ? 4.345 12.225 -12.678 1.00 94.50 200 SER A CA 1
ATOM 1578 C C . SER A 1 200 ? 5.599 12.842 -13.300 1.00 94.50 200 SER A C 1
ATOM 1580 O O . SER A 1 200 ? 6.087 12.356 -14.312 1.00 94.50 200 SER A O 1
ATOM 1582 N N . SER A 1 201 ? 6.206 13.842 -12.647 1.00 96.50 201 SER A N 1
ATOM 1583 C CA . SER A 1 201 ? 7.449 14.469 -13.127 1.00 96.50 201 SER A CA 1
ATOM 1584 C C . SER A 1 201 ? 8.602 13.467 -13.229 1.00 96.50 201 SER A C 1
ATOM 1586 O O . SER A 1 201 ? 9.431 13.555 -14.132 1.00 96.50 201 SER A O 1
ATOM 1588 N N . ILE A 1 202 ? 8.680 12.513 -12.295 1.00 95.94 202 ILE A N 1
ATOM 1589 C CA . ILE A 1 202 ? 9.715 11.471 -12.290 1.00 95.94 202 ILE A CA 1
ATOM 1590 C C . ILE A 1 202 ? 9.473 10.440 -13.391 1.00 95.94 202 ILE A C 1
ATOM 1592 O O . ILE A 1 202 ? 10.440 10.014 -14.023 1.00 95.94 202 ILE A O 1
ATOM 1596 N N . GLU A 1 203 ? 8.221 10.038 -13.599 1.00 93.69 203 GLU A N 1
ATOM 1597 C CA . GLU A 1 203 ? 7.831 9.074 -14.632 1.00 93.69 203 GLU A CA 1
ATOM 1598 C C . GLU A 1 203 ? 8.029 9.645 -16.042 1.00 93.69 203 GLU A C 1
ATOM 1600 O O . GLU A 1 203 ? 8.686 9.018 -16.874 1.00 93.69 203 GLU A O 1
ATOM 1605 N N . ASP A 1 204 ? 7.557 10.870 -16.271 1.00 95.81 204 ASP A N 1
ATOM 1606 C CA . ASP A 1 204 ? 7.618 11.551 -17.568 1.00 95.81 204 ASP A CA 1
ATOM 1607 C C . ASP A 1 204 ? 8.980 12.207 -17.842 1.00 95.81 204 ASP A C 1
ATOM 1609 O O . ASP A 1 204 ? 9.240 12.681 -18.950 1.00 95.81 204 ASP A O 1
ATOM 1613 N N . LEU A 1 205 ? 9.867 12.228 -16.838 1.00 96.62 205 LEU A N 1
ATOM 1614 C CA . LEU A 1 205 ? 11.148 12.943 -16.852 1.00 96.62 205 LEU A CA 1
ATOM 1615 C C . LEU A 1 205 ? 10.986 14.442 -17.155 1.00 96.62 205 LEU A C 1
ATOM 1617 O O . LEU A 1 205 ? 11.860 15.063 -17.765 1.00 96.62 205 LEU A O 1
ATOM 1621 N N . ASP A 1 206 ? 9.877 15.029 -16.710 1.00 98.00 206 ASP A N 1
ATOM 1622 C CA . ASP A 1 206 ? 9.559 16.437 -16.907 1.00 98.00 206 ASP A CA 1
ATOM 1623 C C . ASP A 1 206 ? 9.882 17.254 -15.650 1.00 98.00 206 ASP A C 1
ATOM 1625 O O . ASP A 1 206 ? 9.136 17.283 -14.671 1.00 98.00 206 ASP A O 1
ATOM 1629 N N . ALA A 1 207 ? 11.012 17.959 -15.681 1.00 97.62 207 ALA A N 1
ATOM 1630 C CA . ALA A 1 207 ? 11.432 18.801 -14.567 1.00 97.62 207 ALA A CA 1
ATOM 1631 C C . ALA A 1 207 ? 10.563 20.061 -14.406 1.00 97.62 207 ALA A C 1
ATOM 1633 O O . ALA A 1 207 ? 10.547 20.640 -13.317 1.00 97.62 207 ALA A O 1
ATOM 1634 N N . GLU A 1 208 ? 9.859 20.508 -15.455 1.00 97.62 208 GLU A N 1
ATOM 1635 C CA . GLU A 1 208 ? 8.998 21.690 -15.367 1.00 97.62 208 GLU A CA 1
ATOM 1636 C C . GLU A 1 208 ? 7.756 21.405 -14.521 1.00 97.62 208 GLU A C 1
ATOM 1638 O O . GLU A 1 208 ? 7.369 22.258 -13.716 1.00 97.62 208 GLU A O 1
ATOM 1643 N N . SER A 1 209 ? 7.207 20.189 -14.614 1.00 96.88 209 SER A N 1
ATOM 1644 C CA . SER A 1 209 ? 6.083 19.723 -13.793 1.00 96.88 209 SER A CA 1
ATOM 1645 C C . SER A 1 209 ? 6.369 19.758 -12.285 1.00 96.88 209 SER A C 1
ATOM 1647 O O . SER A 1 209 ? 5.456 20.006 -11.493 1.00 96.88 209 SER A O 1
ATOM 1649 N N . CYS A 1 210 ? 7.635 19.654 -11.858 1.00 98.25 210 CYS A N 1
ATOM 1650 C CA . CYS A 1 210 ? 8.006 19.820 -10.450 1.00 98.25 210 CYS A CA 1
ATOM 1651 C C . CYS A 1 210 ? 7.656 21.219 -9.901 1.00 98.25 210 CYS A C 1
ATOM 1653 O O . CYS A 1 210 ? 7.504 21.375 -8.690 1.00 98.25 210 CYS A O 1
ATOM 1655 N N . ASN A 1 211 ? 7.518 22.249 -10.747 1.00 98.12 211 ASN A N 1
ATOM 1656 C CA . ASN A 1 211 ? 7.179 23.607 -10.298 1.00 98.12 211 ASN A CA 1
ATOM 1657 C C . ASN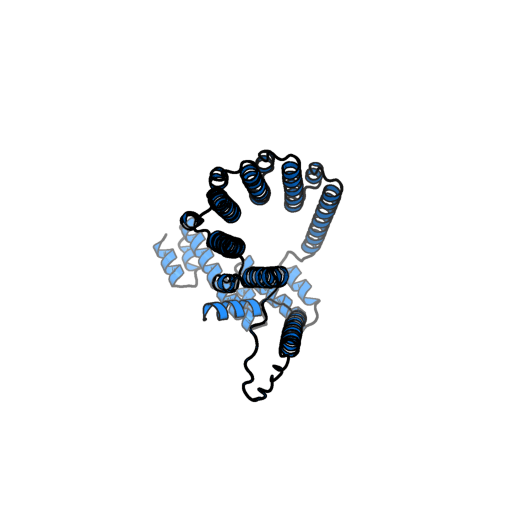 A 1 211 ? 5.749 23.730 -9.758 1.00 98.12 211 ASN A C 1
ATOM 1659 O O . ASN A 1 211 ? 5.466 24.680 -9.028 1.00 98.12 211 ASN A O 1
ATOM 1663 N N . SER A 1 212 ? 4.881 22.771 -10.083 1.00 97.81 212 SER A N 1
ATOM 1664 C CA . SER A 1 212 ? 3.509 22.693 -9.577 1.00 97.81 212 SER A CA 1
ATOM 1665 C C . SER A 1 212 ? 3.431 22.209 -8.123 1.00 97.81 212 SER A C 1
ATOM 1667 O O . SER A 1 212 ? 2.368 22.292 -7.516 1.00 97.81 212 SER A O 1
ATOM 1669 N N . ILE A 1 213 ? 4.545 21.730 -7.554 1.00 98.06 213 ILE A N 1
ATOM 1670 C CA . ILE A 1 213 ? 4.647 21.314 -6.150 1.00 98.06 213 ILE A CA 1
ATOM 1671 C C . ILE A 1 213 ? 4.772 22.559 -5.259 1.00 98.06 213 ILE A C 1
ATOM 1673 O O . ILE A 1 213 ? 5.692 23.376 -5.429 1.00 98.06 213 ILE A O 1
ATOM 1677 N N . ALA A 1 214 ? 3.857 22.692 -4.298 1.00 98.19 214 ALA A N 1
ATOM 1678 C CA . ALA A 1 214 ? 3.828 23.807 -3.358 1.00 98.19 214 ALA A CA 1
ATOM 1679 C C . ALA A 1 214 ? 4.925 23.693 -2.291 1.00 98.19 214 ALA A C 1
ATOM 1681 O O . ALA A 1 214 ? 5.594 24.693 -2.009 1.00 98.19 214 ALA A O 1
ATOM 1682 N N . ASP A 1 215 ? 5.155 22.498 -1.730 1.00 97.94 215 ASP A N 1
ATOM 1683 C CA . ASP A 1 215 ? 6.244 22.272 -0.777 1.00 97.94 215 ASP A CA 1
ATOM 1684 C C . ASP A 1 215 ? 7.619 22.467 -1.443 1.00 97.94 215 ASP A C 1
ATOM 1686 O O . ASP A 1 215 ? 8.040 21.731 -2.339 1.00 97.94 215 ASP A O 1
ATOM 1690 N N . GLU A 1 216 ? 8.363 23.474 -0.982 1.00 98.19 216 GLU A N 1
ATOM 1691 C CA . GLU A 1 216 ? 9.651 23.853 -1.568 1.00 98.19 216 GLU A CA 1
ATOM 1692 C C . GLU A 1 216 ? 10.723 22.757 -1.428 1.00 98.19 216 GLU A C 1
ATOM 1694 O O . GLU A 1 216 ? 11.550 22.574 -2.330 1.00 98.19 216 GLU A O 1
ATOM 1699 N N . SER A 1 217 ? 10.711 22.003 -0.322 1.00 98.12 217 SER A N 1
ATOM 1700 C CA . SER A 1 217 ? 11.667 20.918 -0.086 1.00 98.12 217 SER A CA 1
ATOM 1701 C C . SER A 1 217 ? 11.415 19.753 -1.041 1.00 98.12 217 SER A C 1
ATOM 1703 O O . SER A 1 217 ? 12.354 19.220 -1.646 1.00 98.12 217 SER A O 1
ATOM 1705 N N . LEU A 1 218 ? 10.147 19.380 -1.208 1.00 97.81 218 LEU A N 1
ATOM 1706 C CA . LEU A 1 218 ? 9.710 18.320 -2.100 1.00 97.81 218 LEU A CA 1
ATOM 1707 C C . LEU A 1 218 ? 9.918 18.710 -3.564 1.00 97.81 218 LEU A C 1
ATOM 1709 O O . LEU A 1 218 ? 10.466 17.909 -4.321 1.00 97.81 218 LEU A O 1
ATOM 1713 N N . ARG A 1 219 ? 9.607 19.954 -3.943 1.00 98.56 219 ARG A N 1
ATOM 1714 C CA . ARG A 1 219 ? 9.896 20.510 -5.274 1.00 98.56 219 ARG A CA 1
ATOM 1715 C C . ARG A 1 219 ? 11.378 20.426 -5.622 1.00 98.56 219 ARG A C 1
ATOM 1717 O O . ARG A 1 219 ? 11.746 19.947 -6.692 1.00 98.56 219 ARG A O 1
ATOM 1724 N N . SER A 1 220 ? 12.245 20.857 -4.706 1.00 98.19 220 SER A N 1
ATOM 1725 C CA . SER A 1 220 ? 13.699 20.790 -4.894 1.00 98.19 220 SER A CA 1
ATOM 1726 C C . SER A 1 220 ? 14.183 19.346 -5.072 1.00 98.19 220 SER A C 1
ATOM 1728 O O . SER A 1 220 ? 14.996 19.048 -5.953 1.00 98.19 220 SER A O 1
ATOM 1730 N N . ARG A 1 221 ? 13.631 18.413 -4.282 1.00 98.25 221 ARG A N 1
ATOM 1731 C CA . ARG A 1 221 ? 13.912 16.979 -4.415 1.00 98.25 221 ARG A CA 1
ATOM 1732 C C . ARG A 1 221 ? 13.436 16.425 -5.757 1.00 98.25 221 ARG A C 1
ATOM 1734 O O . ARG A 1 221 ? 14.198 15.696 -6.379 1.00 98.25 221 ARG A O 1
ATOM 1741 N N . CYS A 1 222 ? 12.232 16.789 -6.198 1.00 98.44 222 CYS A N 1
ATOM 1742 C CA . CYS A 1 222 ? 11.664 16.405 -7.491 1.00 98.44 222 CYS A CA 1
ATOM 1743 C C . CYS A 1 222 ? 12.611 16.787 -8.628 1.00 98.44 222 CYS A C 1
ATOM 1745 O O . CYS A 1 222 ? 13.117 15.913 -9.327 1.00 98.44 222 CYS A O 1
ATOM 1747 N N . ALA A 1 223 ? 12.954 18.076 -8.727 1.00 98.44 223 ALA A N 1
ATOM 1748 C CA . ALA A 1 223 ? 13.809 18.593 -9.792 1.00 98.44 223 ALA A CA 1
ATOM 1749 C C . ALA A 1 223 ? 15.179 17.897 -9.820 1.00 98.44 223 ALA A C 1
ATOM 1751 O O . ALA A 1 223 ? 15.684 17.536 -10.884 1.00 98.44 223 ALA A O 1
ATOM 1752 N N . LYS A 1 224 ? 15.769 17.651 -8.642 1.00 98.12 224 LYS A N 1
ATOM 1753 C CA . LYS A 1 224 ? 17.030 16.913 -8.529 1.00 98.12 224 LYS A CA 1
ATOM 1754 C C . LYS A 1 224 ? 16.895 15.466 -9.009 1.00 98.12 224 LYS A C 1
ATOM 1756 O O . LYS A 1 224 ? 17.759 15.005 -9.749 1.00 98.12 224 LYS A O 1
ATOM 1761 N N . THR A 1 225 ? 15.855 14.752 -8.581 1.00 97.75 225 THR A N 1
ATOM 1762 C CA . THR A 1 225 ? 15.626 13.354 -8.972 1.00 97.75 225 THR A CA 1
ATOM 1763 C C . THR A 1 225 ? 15.390 13.231 -10.476 1.00 97.75 225 THR A C 1
ATOM 1765 O O . THR A 1 225 ? 16.009 12.379 -11.108 1.00 97.75 225 THR A O 1
ATOM 1768 N N . VAL A 1 226 ? 14.578 14.112 -11.068 1.00 97.56 226 VAL A N 1
ATOM 1769 C CA . VAL A 1 226 ? 14.345 14.133 -12.520 1.00 97.56 226 VAL A CA 1
ATOM 1770 C C . VAL A 1 226 ? 15.650 14.373 -13.280 1.00 97.56 226 VAL A C 1
ATOM 1772 O O . VAL A 1 226 ? 15.988 13.596 -14.170 1.00 97.56 226 VAL A O 1
ATOM 1775 N N . ALA A 1 227 ? 16.441 15.377 -12.884 1.00 97.75 227 ALA A N 1
ATOM 1776 C CA . ALA A 1 227 ? 17.730 15.660 -13.518 1.00 97.75 227 ALA A CA 1
ATOM 1777 C C . ALA A 1 227 ? 18.700 14.466 -13.446 1.00 97.75 227 ALA A C 1
ATOM 1779 O O . ALA A 1 227 ? 19.352 14.137 -14.435 1.00 97.75 227 ALA A O 1
ATOM 1780 N N . GLN A 1 228 ? 18.762 13.782 -12.297 1.00 95.75 228 GLN A N 1
ATOM 1781 C CA . GLN A 1 228 ? 19.577 12.575 -12.132 1.00 95.75 228 GLN A CA 1
ATOM 1782 C C . GLN A 1 228 ? 19.101 11.427 -13.031 1.00 95.75 228 GLN A C 1
ATOM 1784 O O . GLN A 1 228 ? 19.927 10.737 -13.627 1.00 95.75 228 GLN A O 1
ATOM 1789 N N . ASN A 1 229 ? 17.788 11.224 -13.160 1.00 92.88 229 ASN A N 1
ATOM 1790 C CA . ASN A 1 229 ? 17.237 10.186 -14.031 1.00 92.88 229 ASN A CA 1
ATOM 1791 C C . ASN A 1 229 ? 17.524 10.477 -15.512 1.00 92.88 229 ASN A C 1
ATOM 1793 O O . ASN A 1 229 ? 17.908 9.565 -16.245 1.00 92.88 229 ASN A O 1
ATOM 1797 N N . ILE A 1 230 ? 17.405 11.740 -15.937 1.00 95.50 230 ILE A N 1
ATOM 1798 C CA . ILE A 1 230 ? 17.781 12.178 -17.289 1.00 95.50 230 ILE A CA 1
ATOM 1799 C C . ILE A 1 230 ? 19.263 11.883 -17.551 1.00 95.50 230 ILE A C 1
ATOM 1801 O O . ILE A 1 230 ? 19.583 11.249 -18.555 1.00 95.50 230 ILE A O 1
ATOM 1805 N N . GLU A 1 231 ? 20.159 12.268 -16.636 1.00 95.31 231 GLU A N 1
ATOM 1806 C CA . GLU A 1 231 ? 21.603 12.025 -16.768 1.00 95.31 231 GLU A CA 1
ATOM 1807 C C . GLU A 1 231 ? 21.920 10.525 -16.903 1.00 95.31 231 GLU A C 1
ATOM 1809 O O . GLU A 1 231 ? 22.680 10.126 -17.788 1.00 95.31 231 GLU A O 1
ATOM 1814 N N . VAL A 1 232 ? 21.300 9.669 -16.081 1.00 90.31 232 VAL A N 1
ATOM 1815 C CA . VAL A 1 232 ? 21.465 8.207 -16.174 1.00 90.31 232 VAL A CA 1
ATOM 1816 C C . VAL A 1 232 ? 21.026 7.694 -17.545 1.00 90.31 232 VAL A C 1
ATOM 1818 O O . VAL A 1 232 ? 21.756 6.921 -18.166 1.00 90.31 232 VAL A O 1
ATOM 1821 N N . ILE A 1 233 ? 19.876 8.146 -18.049 1.00 87.25 233 ILE A N 1
ATOM 1822 C CA . ILE A 1 233 ? 19.364 7.745 -19.365 1.00 87.25 233 ILE A CA 1
ATOM 1823 C C . ILE A 1 233 ? 20.296 8.210 -20.488 1.00 87.25 233 ILE A C 1
ATOM 1825 O O . ILE A 1 233 ? 20.536 7.459 -21.434 1.00 87.25 233 ILE A O 1
ATOM 1829 N N . GLU A 1 234 ? 20.849 9.417 -20.406 1.00 92.94 234 GLU A N 1
ATOM 1830 C CA . GLU A 1 234 ? 21.818 9.919 -21.384 1.00 92.94 234 GLU A CA 1
ATOM 1831 C C . GLU A 1 234 ? 23.123 9.120 -21.369 1.00 92.94 234 GLU A C 1
ATOM 1833 O O . GLU A 1 234 ? 23.624 8.748 -22.434 1.00 92.94 234 GLU A O 1
ATOM 1838 N N . ILE A 1 235 ? 23.643 8.785 -20.185 1.00 86.31 235 ILE A N 1
ATOM 1839 C CA . ILE A 1 235 ? 24.814 7.911 -20.039 1.00 86.31 235 ILE A CA 1
ATOM 1840 C C . ILE A 1 235 ? 24.520 6.539 -20.649 1.00 86.31 235 ILE A C 1
ATOM 1842 O O . ILE A 1 235 ? 25.333 6.031 -21.424 1.00 86.31 235 ILE A O 1
ATOM 1846 N N . SER A 1 236 ? 23.352 5.957 -20.364 1.00 79.88 236 SER A N 1
ATOM 1847 C CA . SER A 1 236 ? 22.933 4.689 -20.963 1.00 79.88 236 SER A CA 1
ATOM 1848 C C . SER A 1 236 ? 22.844 4.787 -22.486 1.00 79.88 236 SER A C 1
ATOM 1850 O O . SER A 1 236 ? 23.375 3.919 -23.169 1.00 79.88 236 SER A O 1
ATOM 1852 N N . LYS A 1 237 ? 22.279 5.864 -23.048 1.00 84.06 237 LYS A N 1
ATOM 1853 C CA . LYS A 1 237 ? 22.242 6.089 -24.505 1.00 84.06 237 LYS A CA 1
ATOM 1854 C C . LYS A 1 237 ? 23.643 6.180 -25.112 1.00 84.06 237 LYS A C 1
ATOM 1856 O O . LYS A 1 237 ? 23.889 5.588 -26.158 1.00 84.06 237 LYS A O 1
ATOM 1861 N N . GLN A 1 238 ? 24.575 6.881 -24.466 1.00 86.06 238 GLN A N 1
ATOM 1862 C CA . GLN A 1 238 ? 25.961 6.985 -24.940 1.00 86.06 238 GLN A CA 1
ATOM 1863 C C . GLN A 1 238 ? 26.719 5.657 -24.853 1.00 86.06 238 GLN A C 1
ATOM 1865 O O . GLN A 1 238 ? 27.575 5.387 -25.693 1.00 86.06 238 GLN A O 1
ATOM 1870 N N . GLN A 1 239 ? 26.433 4.841 -23.837 1.00 78.81 239 GLN A N 1
ATOM 1871 C CA . GLN A 1 239 ? 27.006 3.504 -23.711 1.00 78.81 239 GLN A CA 1
ATOM 1872 C C . GLN A 1 239 ? 26.424 2.558 -24.760 1.00 78.81 239 GLN A C 1
ATOM 1874 O O . GLN A 1 239 ? 27.198 1.892 -25.433 1.00 78.81 239 GLN A O 1
ATOM 1879 N N . VAL A 1 240 ? 25.104 2.576 -24.975 1.00 70.25 240 VAL A N 1
ATOM 1880 C CA . VAL A 1 240 ? 24.432 1.788 -26.022 1.00 70.25 240 VAL A CA 1
ATOM 1881 C C . VAL A 1 240 ? 24.905 2.192 -27.418 1.00 70.25 240 VAL A C 1
ATOM 1883 O O . VAL A 1 240 ? 25.149 1.323 -28.240 1.00 70.25 240 VAL A O 1
ATOM 1886 N N . ALA A 1 241 ? 25.154 3.478 -27.677 1.00 70.56 241 ALA A N 1
ATOM 1887 C CA . ALA A 1 241 ? 25.724 3.932 -28.950 1.00 70.56 241 ALA A CA 1
ATOM 1888 C C . ALA A 1 241 ? 27.164 3.438 -29.204 1.00 70.56 241 ALA A C 1
ATOM 1890 O O . ALA A 1 241 ? 27.656 3.535 -30.325 1.00 70.56 241 ALA A O 1
ATOM 1891 N N . LYS A 1 242 ? 27.855 2.949 -28.167 1.00 71.00 242 LYS A N 1
ATOM 1892 C CA . LYS A 1 242 ? 29.168 2.297 -28.272 1.00 71.00 242 LYS A CA 1
ATOM 1893 C C . LYS A 1 242 ? 29.072 0.777 -28.232 1.00 71.00 242 LYS A C 1
ATOM 1895 O O . LYS A 1 242 ? 30.096 0.127 -28.428 1.00 71.00 242 LYS A O 1
ATOM 1900 N N . ILE A 1 243 ? 27.892 0.221 -27.945 1.00 64.88 243 ILE A N 1
ATOM 1901 C CA . ILE A 1 243 ? 27.676 -1.206 -28.123 1.00 64.88 243 ILE A CA 1
ATOM 1902 C C . ILE A 1 243 ? 27.689 -1.424 -29.633 1.00 64.88 243 ILE A C 1
ATOM 1904 O O . ILE A 1 243 ? 26.953 -0.737 -30.345 1.00 64.88 243 ILE A O 1
ATOM 1908 N N . PRO A 1 244 ? 28.563 -2.303 -30.133 1.00 68.50 244 PRO A N 1
ATOM 1909 C CA . PRO A 1 244 ? 28.569 -2.639 -31.541 1.00 68.50 244 PRO A CA 1
ATOM 1910 C C . PRO A 1 244 ? 27.157 -3.038 -31.985 1.00 68.50 244 PRO A C 1
ATOM 1912 O O . PRO A 1 244 ? 26.516 -3.875 -31.358 1.00 68.50 244 PRO A O 1
ATOM 1915 N N . THR A 1 245 ? 26.644 -2.352 -33.007 1.00 68.38 245 THR A N 1
ATOM 1916 C CA . THR A 1 245 ? 25.242 -2.500 -33.457 1.00 68.38 245 THR A CA 1
ATOM 1917 C C . THR A 1 245 ? 25.112 -3.481 -34.604 1.00 68.38 245 THR A C 1
ATOM 1919 O O . THR A 1 245 ? 24.005 -3.860 -34.973 1.00 68.38 245 THR A O 1
ATOM 1922 N N . THR A 1 246 ? 26.243 -3.897 -35.170 1.00 75.94 246 THR A N 1
ATOM 1923 C CA . THR A 1 246 ? 26.277 -4.957 -36.161 1.00 75.94 246 THR A CA 1
ATOM 1924 C C . THR A 1 246 ? 26.846 -6.226 -35.545 1.00 75.94 246 THR A C 1
ATOM 1926 O O . THR A 1 246 ? 27.816 -6.211 -34.786 1.00 75.94 246 THR A O 1
ATOM 1929 N N . THR A 1 247 ? 26.268 -7.346 -35.955 1.00 71.50 247 THR A N 1
ATOM 1930 C CA . THR A 1 247 ? 26.743 -8.716 -35.747 1.00 71.50 247 THR A CA 1
ATOM 1931 C C . THR A 1 247 ? 28.263 -8.852 -35.817 1.00 71.50 247 THR A C 1
ATOM 1933 O O . THR A 1 247 ? 28.891 -9.462 -34.954 1.00 71.50 247 THR A O 1
ATOM 1936 N N . ALA A 1 248 ? 28.862 -8.271 -36.860 1.00 79.00 248 ALA A N 1
ATOM 1937 C CA . ALA A 1 248 ? 30.290 -8.369 -37.117 1.00 79.00 248 ALA A CA 1
ATOM 1938 C C . ALA A 1 248 ? 31.104 -7.627 -36.052 1.00 79.00 248 ALA A C 1
ATOM 1940 O O . ALA A 1 248 ? 32.093 -8.163 -35.559 1.00 79.00 248 ALA A O 1
AT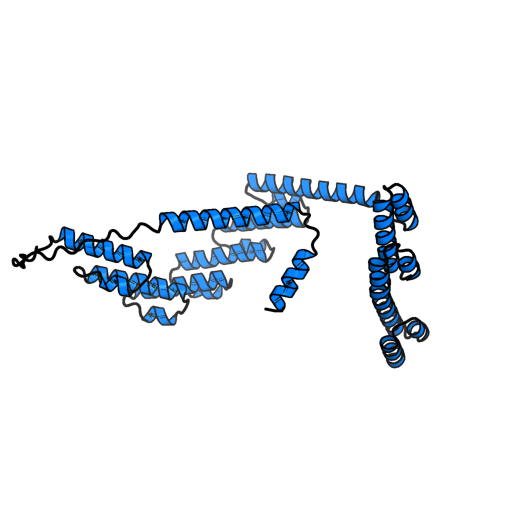OM 1941 N N . GLU A 1 249 ? 30.655 -6.438 -35.653 1.00 82.75 249 GLU A N 1
ATOM 1942 C CA . GLU A 1 249 ? 31.326 -5.644 -34.629 1.00 82.75 249 GLU A CA 1
ATOM 1943 C C . GLU A 1 249 ? 31.167 -6.271 -33.226 1.00 82.75 249 GLU A C 1
ATOM 1945 O O . GLU A 1 249 ? 32.090 -6.178 -32.418 1.00 82.75 249 GLU A O 1
ATOM 1950 N N . ILE A 1 250 ? 30.038 -6.937 -32.923 1.00 81.06 250 ILE A N 1
ATOM 1951 C CA . ILE A 1 250 ? 29.840 -7.650 -31.642 1.00 81.06 250 ILE A CA 1
ATOM 1952 C C . ILE A 1 250 ? 30.805 -8.835 -31.556 1.00 81.06 250 ILE A C 1
ATOM 1954 O O . ILE A 1 250 ? 31.525 -8.988 -30.568 1.00 81.06 250 ILE A O 1
ATOM 1958 N N . LEU A 1 251 ? 30.865 -9.650 -32.612 1.00 83.75 251 LEU A N 1
ATOM 1959 C CA . LEU A 1 251 ? 31.767 -10.801 -32.674 1.00 83.75 251 LEU A CA 1
ATOM 1960 C C . LEU A 1 251 ? 33.246 -10.381 -32.648 1.00 83.75 251 LEU A C 1
ATOM 1962 O O . LEU A 1 251 ? 34.069 -11.080 -32.048 1.00 83.75 251 LEU A O 1
ATOM 1966 N N . GLU A 1 252 ? 33.582 -9.236 -33.252 1.00 86.12 252 GLU A N 1
ATOM 1967 C CA . GLU A 1 252 ? 34.914 -8.630 -33.180 1.00 86.12 252 GLU A CA 1
ATOM 1968 C C . GLU A 1 252 ? 35.233 -8.158 -31.754 1.00 86.12 252 GLU A C 1
ATOM 1970 O O . GLU A 1 252 ? 36.270 -8.537 -31.209 1.00 86.12 252 GLU A O 1
ATOM 1975 N N . ALA A 1 253 ? 34.316 -7.454 -31.086 1.00 84.94 253 ALA A N 1
ATOM 1976 C CA . ALA A 1 253 ? 34.498 -7.014 -29.701 1.00 84.94 253 ALA A CA 1
ATOM 1977 C C . ALA A 1 253 ? 34.660 -8.188 -28.715 1.00 84.94 253 ALA A C 1
ATOM 1979 O O . ALA A 1 253 ? 35.447 -8.101 -27.770 1.00 84.94 253 ALA A O 1
ATOM 1980 N N . CYS A 1 254 ? 33.985 -9.319 -28.949 1.00 88.44 254 CYS A N 1
ATOM 1981 C CA . CYS A 1 254 ? 34.175 -10.523 -28.138 1.00 88.44 254 CYS A CA 1
ATOM 1982 C C . CYS A 1 254 ? 35.591 -11.109 -28.260 1.00 88.44 254 CYS A C 1
ATOM 1984 O O . CYS A 1 254 ? 36.041 -11.819 -27.359 1.00 88.44 254 CYS A O 1
ATOM 1986 N N . SER A 1 255 ? 36.305 -10.845 -29.359 1.00 87.31 255 SER A N 1
ATOM 1987 C CA . SER A 1 255 ? 37.649 -11.389 -29.580 1.00 87.31 255 SER A CA 1
ATOM 1988 C C . SER A 1 255 ? 38.738 -10.727 -28.725 1.00 87.31 255 SER A C 1
ATOM 1990 O O . SER A 1 255 ? 39.763 -11.362 -28.474 1.00 87.31 255 SER A O 1
ATOM 1992 N N . ASP A 1 256 ? 38.476 -9.528 -28.195 1.00 88.50 256 ASP A N 1
ATOM 1993 C CA . ASP A 1 256 ? 39.390 -8.788 -27.313 1.00 88.50 256 ASP A CA 1
ATOM 1994 C C . ASP A 1 256 ? 39.296 -9.210 -25.830 1.00 88.50 256 ASP A C 1
ATOM 1996 O O . ASP A 1 256 ? 40.086 -8.767 -24.990 1.00 88.50 256 ASP A O 1
ATOM 2000 N N . LEU A 1 257 ? 38.338 -10.076 -25.475 1.00 86.81 257 LEU A N 1
ATOM 2001 C CA . LEU A 1 257 ? 38.140 -10.559 -24.106 1.00 86.81 257 LEU A CA 1
ATOM 2002 C C . LEU A 1 257 ? 39.097 -11.709 -23.743 1.00 86.81 257 LEU A C 1
ATOM 2004 O O . LEU A 1 257 ? 39.640 -12.417 -24.590 1.00 86.81 257 LEU A O 1
ATOM 2008 N N . ALA A 1 258 ? 39.285 -11.940 -22.438 1.00 87.69 258 ALA A N 1
ATOM 2009 C CA . ALA A 1 258 ? 40.009 -13.115 -21.948 1.00 87.69 258 ALA A CA 1
ATOM 2010 C C . ALA A 1 258 ? 39.343 -14.413 -22.441 1.00 87.69 258 ALA A C 1
ATOM 2012 O O . ALA A 1 258 ? 38.121 -14.482 -22.528 1.00 87.69 258 ALA A O 1
ATOM 2013 N N . SER A 1 259 ? 40.131 -15.458 -22.711 1.00 83.69 259 SER A N 1
ATOM 2014 C CA . SER A 1 259 ? 39.701 -16.622 -23.505 1.00 83.69 259 SER A CA 1
ATOM 2015 C C . SER A 1 259 ? 38.399 -17.301 -23.060 1.00 83.69 259 SER A C 1
ATOM 2017 O O . SER A 1 259 ? 37.636 -17.729 -23.918 1.00 83.69 259 SER A O 1
ATOM 2019 N N . SER A 1 260 ? 38.116 -17.394 -21.755 1.00 84.94 260 SER A N 1
ATOM 2020 C CA . SER A 1 260 ? 36.857 -17.975 -21.264 1.00 84.94 260 SER A CA 1
ATOM 2021 C C . SER A 1 260 ? 35.657 -17.040 -21.442 1.00 84.94 260 SER A C 1
ATOM 2023 O O . SER A 1 260 ? 34.584 -17.500 -21.807 1.00 84.94 260 SER A O 1
ATOM 2025 N N . LEU A 1 261 ? 35.840 -15.731 -21.236 1.00 85.19 261 LEU A N 1
ATOM 2026 C CA . LEU A 1 261 ? 34.785 -14.728 -21.437 1.00 85.19 261 LEU A CA 1
ATOM 2027 C C . LEU A 1 261 ? 34.527 -14.467 -22.925 1.00 85.19 261 LEU A C 1
ATOM 2029 O O . LEU A 1 261 ? 33.407 -14.152 -23.307 1.00 85.19 261 LEU A O 1
ATOM 2033 N N . ALA A 1 262 ? 35.554 -14.596 -23.765 1.00 89.81 262 ALA A N 1
ATOM 2034 C CA . ALA A 1 262 ? 35.430 -14.439 -25.207 1.00 89.81 262 ALA A CA 1
ATOM 2035 C C . ALA A 1 262 ? 34.482 -15.482 -25.813 1.00 89.81 262 ALA A C 1
ATOM 2037 O O . ALA A 1 262 ? 33.728 -15.150 -26.723 1.00 89.81 262 ALA A O 1
ATOM 2038 N N . GLN A 1 263 ? 34.509 -16.725 -25.314 1.00 92.50 263 GLN A N 1
ATOM 2039 C CA . GLN A 1 263 ? 33.611 -17.774 -25.795 1.00 92.50 263 GLN A CA 1
ATOM 2040 C C . GLN A 1 263 ? 32.170 -17.529 -25.340 1.00 92.50 263 GLN A C 1
ATOM 2042 O O . GLN A 1 263 ? 31.293 -17.497 -26.189 1.00 92.50 263 GLN A O 1
ATOM 2047 N N . GLU A 1 264 ? 31.942 -17.239 -24.054 1.00 90.06 264 GLU A N 1
ATOM 2048 C CA . GLU A 1 264 ? 30.603 -16.908 -23.529 1.00 90.06 264 GLU A CA 1
ATOM 2049 C C . GLU A 1 264 ? 29.991 -15.695 -24.258 1.00 90.06 264 GLU A C 1
ATOM 2051 O O . GLU A 1 264 ? 28.823 -15.702 -24.631 1.00 90.06 264 GLU A O 1
ATOM 2056 N N . CYS A 1 265 ? 30.805 -14.674 -24.551 1.00 91.38 265 CYS A N 1
ATOM 2057 C CA . CYS A 1 265 ? 30.389 -13.515 -25.344 1.00 91.38 265 CYS A CA 1
ATOM 2058 C C . CYS A 1 265 ? 29.969 -13.901 -26.770 1.00 91.38 265 CYS A C 1
ATOM 2060 O O . CYS A 1 265 ? 28.939 -13.437 -27.252 1.00 91.38 265 CYS A O 1
ATOM 2062 N N . LYS A 1 266 ? 30.748 -14.754 -27.450 1.00 92.94 266 LY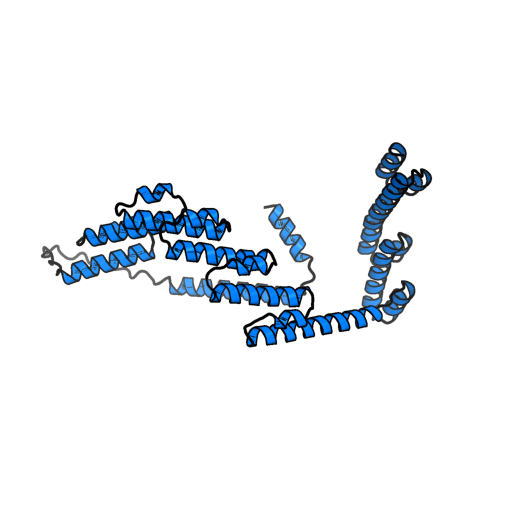S A N 1
ATOM 2063 C CA . LYS A 1 266 ? 30.430 -15.224 -28.809 1.00 92.94 266 LYS A CA 1
ATOM 2064 C C . LYS A 1 266 ? 29.187 -16.097 -28.836 1.00 92.94 266 LYS A C 1
ATOM 2066 O O . LYS A 1 266 ? 28.398 -15.979 -29.765 1.00 92.94 266 LYS A O 1
ATOM 2071 N N . ASP A 1 267 ? 29.035 -16.955 -27.838 1.00 94.38 267 ASP A N 1
ATOM 2072 C CA . ASP A 1 267 ? 27.907 -17.866 -27.703 1.00 94.38 267 ASP A CA 1
ATOM 2073 C C . ASP A 1 267 ? 26.611 -17.070 -27.528 1.00 94.38 267 ASP A C 1
ATOM 2075 O O . ASP A 1 267 ? 25.684 -17.243 -28.318 1.00 94.38 267 ASP A O 1
ATOM 2079 N N . GLN A 1 268 ? 26.600 -16.087 -26.621 1.00 92.44 268 GLN A N 1
ATOM 2080 C CA . GLN A 1 268 ? 25.462 -15.180 -26.461 1.00 92.44 268 GLN A CA 1
ATOM 2081 C C . GLN A 1 268 ? 25.195 -14.345 -27.721 1.00 92.44 268 GLN A C 1
ATOM 2083 O O . GLN A 1 268 ? 24.049 -14.232 -28.146 1.00 92.44 268 GLN A O 1
ATOM 2088 N N . ALA A 1 269 ? 26.234 -13.785 -28.349 1.00 91.00 269 ALA A N 1
ATOM 2089 C CA . ALA A 1 269 ? 26.065 -13.006 -29.574 1.00 91.00 269 ALA A CA 1
ATOM 2090 C C . ALA A 1 269 ? 25.434 -13.853 -30.688 1.00 91.00 269 ALA A C 1
ATOM 2092 O O . ALA A 1 269 ? 24.488 -13.422 -31.333 1.00 91.00 269 ALA A O 1
ATOM 2093 N N . ASN A 1 270 ? 25.910 -15.082 -30.889 1.00 92.88 270 ASN A N 1
ATOM 2094 C CA . ASN A 1 270 ? 25.337 -16.007 -31.862 1.00 92.88 270 ASN A CA 1
ATOM 2095 C C . ASN A 1 270 ? 23.901 -16.426 -31.509 1.00 92.88 270 ASN A C 1
ATOM 2097 O O . ASN A 1 270 ? 23.090 -16.605 -32.417 1.00 92.88 270 ASN A O 1
ATOM 2101 N N . TYR A 1 271 ? 23.569 -16.547 -30.222 1.00 92.69 271 TYR A N 1
ATOM 2102 C CA . TYR A 1 271 ? 22.196 -16.788 -29.775 1.00 92.69 271 TYR A CA 1
ATOM 2103 C C . TYR A 1 271 ? 21.263 -15.649 -30.204 1.00 92.69 271 TYR A C 1
ATOM 2105 O O . TYR A 1 271 ? 20.242 -15.886 -30.853 1.00 92.69 271 TYR A O 1
ATOM 2113 N N . ASP A 1 272 ? 21.640 -14.408 -29.891 1.00 88.31 272 ASP A N 1
ATOM 2114 C CA . ASP A 1 272 ? 20.850 -13.217 -30.216 1.00 88.31 272 ASP A CA 1
ATOM 2115 C C . ASP A 1 272 ? 20.705 -13.054 -31.743 1.00 88.31 272 ASP A C 1
ATOM 2117 O O . ASP A 1 272 ? 19.623 -12.761 -32.252 1.00 88.31 272 ASP A O 1
ATOM 2121 N N . LEU A 1 273 ? 21.765 -13.353 -32.500 1.00 87.75 273 LEU A N 1
ATOM 2122 C CA . LEU A 1 273 ? 21.762 -13.299 -33.966 1.00 87.75 273 LEU A CA 1
ATOM 2123 C C . LEU A 1 273 ? 20.852 -14.334 -34.614 1.00 87.75 273 LEU A C 1
ATOM 2125 O O . LEU A 1 273 ? 20.188 -14.028 -35.604 1.00 87.75 273 LEU A O 1
ATOM 2129 N N . ALA A 1 274 ? 20.793 -15.545 -34.058 1.00 90.12 274 ALA A N 1
ATOM 2130 C CA . ALA A 1 274 ? 19.868 -16.560 -34.541 1.00 90.12 274 ALA A CA 1
ATOM 2131 C C . ALA A 1 274 ? 18.412 -16.072 -34.451 1.00 90.12 274 ALA A C 1
ATOM 2133 O O . ALA A 1 274 ? 17.614 -16.353 -35.346 1.00 90.12 274 ALA A O 1
ATOM 2134 N N . PHE A 1 275 ? 18.089 -15.301 -33.407 1.00 85.75 275 PHE A N 1
ATOM 2135 C CA . PHE A 1 275 ? 16.770 -14.707 -33.210 1.00 85.75 275 PHE A CA 1
ATOM 2136 C C . PHE A 1 275 ? 16.499 -13.530 -34.158 1.00 85.75 275 PHE A C 1
ATOM 2138 O O . PHE A 1 275 ? 15.448 -13.486 -34.801 1.00 85.75 275 PHE A O 1
ATOM 2145 N N . GLU A 1 276 ? 17.432 -12.580 -34.260 1.00 84.44 276 GLU A N 1
ATOM 2146 C CA . GLU A 1 276 ? 17.254 -11.364 -35.065 1.00 84.44 276 GLU A CA 1
ATOM 2147 C C . GLU A 1 276 ? 17.205 -11.658 -36.572 1.00 84.44 276 G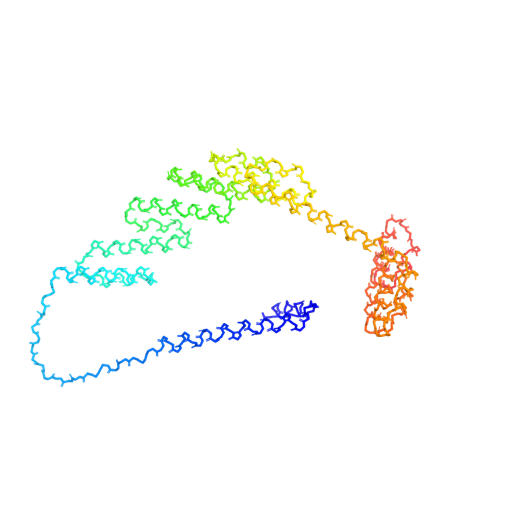LU A C 1
ATOM 2149 O O . GLU A 1 276 ? 16.274 -11.225 -37.259 1.00 84.44 276 GLU A O 1
ATOM 2154 N N . GLU A 1 277 ? 18.163 -12.441 -37.076 1.00 86.50 277 GLU A N 1
ATOM 2155 C CA . GLU A 1 277 ? 18.300 -12.762 -38.506 1.00 86.50 277 GLU A CA 1
ATOM 2156 C C . GLU A 1 277 ? 17.453 -13.969 -38.929 1.00 86.50 277 GLU A C 1
ATOM 2158 O O . GLU A 1 277 ? 17.295 -14.235 -40.123 1.00 86.50 277 GLU A O 1
ATOM 2163 N N . LYS A 1 278 ? 16.873 -14.693 -37.959 1.00 85.25 278 LYS A N 1
ATOM 2164 C CA . LYS A 1 278 ? 16.089 -15.922 -38.180 1.00 85.25 278 LYS A CA 1
ATOM 2165 C C . LYS A 1 278 ? 16.882 -16.993 -38.929 1.00 85.25 278 LYS A C 1
ATOM 2167 O O . LYS A 1 278 ? 16.339 -17.704 -39.776 1.00 85.25 278 LYS A O 1
ATOM 2172 N N . ASP A 1 279 ? 18.168 -17.105 -38.613 1.00 88.25 279 ASP A N 1
ATOM 2173 C CA . ASP A 1 279 ? 19.078 -18.076 -39.210 1.00 88.25 279 ASP A CA 1
ATOM 2174 C C . ASP A 1 279 ? 19.683 -18.988 -38.133 1.00 88.25 279 ASP A C 1
ATOM 2176 O O . ASP A 1 279 ? 20.525 -18.592 -37.326 1.00 88.25 279 ASP A O 1
ATOM 2180 N N . LEU A 1 280 ? 19.283 -20.262 -38.155 1.00 90.75 280 LEU A N 1
ATOM 2181 C CA . LEU A 1 280 ? 19.789 -21.296 -37.247 1.00 90.75 280 LEU A CA 1
ATOM 2182 C C . LEU A 1 280 ? 21.284 -21.600 -37.452 1.00 90.75 280 LEU A C 1
ATOM 2184 O O . LEU A 1 280 ? 21.896 -22.293 -36.631 1.00 90.75 280 LEU A O 1
ATOM 2188 N N . SER A 1 281 ? 21.905 -21.108 -38.530 1.00 94.25 281 SER A N 1
ATOM 2189 C CA . SER A 1 281 ? 23.350 -21.223 -38.735 1.00 94.25 281 SER A CA 1
ATOM 2190 C C . SER A 1 281 ? 24.145 -20.549 -37.611 1.00 94.25 281 SER A C 1
ATOM 2192 O O . SER A 1 281 ? 25.228 -21.034 -37.277 1.00 94.25 281 SER A O 1
ATOM 2194 N N . TYR A 1 282 ? 23.593 -19.517 -36.962 1.00 92.88 282 TYR A N 1
ATOM 2195 C CA . TYR A 1 282 ? 24.218 -18.870 -35.809 1.00 92.88 282 TYR A CA 1
ATOM 2196 C C . TYR A 1 282 ? 24.187 -19.752 -34.557 1.00 92.88 282 TYR A C 1
ATOM 2198 O O . TYR A 1 282 ? 25.224 -19.899 -33.915 1.00 92.88 282 TYR A O 1
ATOM 2206 N N . CYS A 1 283 ? 23.091 -20.471 -34.274 1.00 94.69 283 CYS A N 1
ATOM 2207 C CA . CYS A 1 283 ? 23.073 -21.444 -33.172 1.00 94.69 283 CYS A CA 1
ATOM 2208 C C . CYS A 1 283 ? 24.175 -22.510 -33.331 1.00 94.69 283 CYS A C 1
ATOM 2210 O O . CYS A 1 283 ? 24.772 -22.958 -32.359 1.00 94.69 283 CYS A O 1
ATOM 2212 N N . ASN A 1 284 ? 24.513 -22.895 -34.567 1.00 95.12 284 ASN A N 1
ATOM 2213 C CA . ASN A 1 284 ? 25.581 -23.869 -34.821 1.00 95.12 284 ASN A CA 1
ATOM 2214 C C . ASN A 1 284 ? 26.996 -23.353 -34.517 1.00 95.12 284 ASN A C 1
ATOM 2216 O O . ASN A 1 284 ? 27.924 -24.163 -34.452 1.00 95.12 284 ASN A O 1
ATOM 2220 N N . GLN A 1 285 ? 27.160 -22.039 -34.350 1.00 95.25 285 GLN A N 1
ATOM 2221 C CA . GLN A 1 285 ? 28.424 -21.390 -34.001 1.00 95.25 285 GLN A CA 1
ATOM 2222 C C . GLN A 1 285 ? 28.617 -21.236 -32.485 1.00 95.25 285 GLN A C 1
ATOM 2224 O O . GLN A 1 285 ? 29.702 -20.831 -32.064 1.00 95.25 285 GLN A O 1
ATOM 2229 N N . ILE A 1 286 ? 27.604 -21.574 -31.680 1.00 95.06 286 ILE A N 1
ATOM 2230 C CA . ILE A 1 286 ? 27.687 -21.613 -30.217 1.00 95.06 286 ILE A CA 1
ATOM 2231 C C . ILE A 1 286 ? 28.595 -22.783 -29.801 1.00 95.06 286 ILE A C 1
ATOM 2233 O O . ILE A 1 286 ? 28.430 -23.916 -30.265 1.00 95.06 286 ILE A O 1
ATOM 2237 N N . GLY A 1 287 ? 29.607 -22.477 -28.990 1.00 95.06 287 GLY A N 1
ATOM 2238 C CA . GLY A 1 287 ? 30.627 -23.411 -28.526 1.00 95.06 287 GLY A CA 1
ATOM 2239 C C . GLY A 1 287 ? 30.186 -24.254 -27.333 1.00 95.06 287 GLY A C 1
ATOM 2240 O O . GLY A 1 287 ? 30.577 -25.422 -27.259 1.00 95.06 287 GLY A O 1
ATOM 2241 N N . ASP A 1 288 ? 29.388 -23.691 -26.424 1.00 96.69 288 ASP A N 1
ATOM 2242 C CA . ASP A 1 288 ? 28.720 -24.463 -25.378 1.00 96.69 288 ASP A CA 1
ATOM 2243 C C . ASP A 1 288 ? 27.579 -25.321 -25.956 1.00 96.69 288 ASP A C 1
ATOM 2245 O O . ASP A 1 288 ? 26.702 -24.846 -26.675 1.00 96.69 288 ASP A O 1
ATOM 2249 N N . GLU A 1 289 ? 27.607 -26.626 -25.680 1.00 96.00 289 GLU A N 1
ATOM 2250 C CA . GLU A 1 289 ? 26.647 -27.561 -26.275 1.00 96.00 289 GLU A CA 1
ATOM 2251 C C . GLU A 1 289 ? 25.261 -27.470 -25.617 1.00 96.00 289 GLU A C 1
ATOM 2253 O O . GLU A 1 289 ? 24.275 -27.770 -26.282 1.00 96.00 289 GLU A O 1
ATOM 2258 N N . GLU A 1 290 ? 25.154 -27.059 -24.348 1.00 95.94 290 GLU A N 1
ATOM 2259 C CA . GLU A 1 290 ? 23.855 -26.868 -23.686 1.00 95.94 290 GLU A CA 1
ATOM 2260 C C . GLU A 1 290 ? 23.143 -25.652 -24.293 1.00 95.94 290 GLU A C 1
ATOM 2262 O O . GLU A 1 290 ? 22.040 -25.801 -24.829 1.00 95.94 290 GLU A O 1
ATOM 2267 N N . ASP A 1 291 ? 23.830 -24.506 -24.350 1.00 94.12 291 ASP A N 1
ATOM 2268 C CA . ASP A 1 291 ? 23.300 -23.258 -24.922 1.00 94.12 291 ASP A CA 1
ATOM 2269 C C . ASP A 1 291 ? 22.963 -23.407 -26.418 1.00 94.12 291 ASP A C 1
ATOM 2271 O O . ASP A 1 291 ? 21.969 -22.874 -26.919 1.00 94.12 291 ASP A O 1
ATOM 2275 N N . LYS A 1 292 ? 23.765 -24.180 -27.160 1.00 96.94 292 LYS A N 1
ATOM 2276 C CA . LYS A 1 292 ? 23.515 -24.482 -28.575 1.00 96.94 292 LYS A CA 1
ATOM 2277 C C . LYS A 1 292 ? 22.213 -25.246 -28.787 1.00 96.94 292 LYS A C 1
ATOM 2279 O O . LYS A 1 292 ? 21.467 -24.937 -29.720 1.00 96.94 292 LYS A O 1
ATOM 2284 N N . GLN A 1 293 ? 21.965 -26.277 -27.981 1.00 95.31 293 GLN A N 1
ATOM 2285 C CA . GLN A 1 293 ? 20.749 -27.082 -28.104 1.00 95.31 293 GLN A CA 1
ATOM 2286 C C . GLN A 1 293 ? 19.518 -26.266 -27.702 1.00 95.31 293 GLN A C 1
ATOM 2288 O O . GLN A 1 293 ? 18.497 -26.349 -28.386 1.00 95.31 293 GLN A O 1
ATOM 2293 N N . GLU A 1 294 ? 19.636 -25.432 -26.665 1.00 95.50 294 GLU A N 1
ATOM 2294 C CA . GLU A 1 294 ? 18.595 -24.478 -26.269 1.00 95.50 294 GLU A CA 1
ATOM 2295 C C . GLU A 1 294 ? 18.275 -23.497 -27.411 1.00 95.50 294 GLU A C 1
ATOM 2297 O O . GLU A 1 294 ? 17.120 -23.405 -27.827 1.00 95.50 294 GLU A O 1
ATOM 2302 N N . CYS A 1 295 ? 19.297 -22.881 -28.021 1.00 95.38 295 CYS A N 1
ATOM 2303 C CA . CYS A 1 295 ? 19.143 -21.989 -29.177 1.00 95.38 295 CYS A CA 1
ATOM 2304 C C . CYS A 1 295 ? 18.415 -22.673 -30.338 1.00 95.38 295 CYS A C 1
ATOM 2306 O O . CYS A 1 295 ? 17.438 -22.146 -30.867 1.00 95.38 295 CYS A O 1
ATOM 2308 N N . LEU A 1 296 ? 18.863 -23.869 -30.739 1.00 94.06 296 LEU A N 1
ATOM 2309 C CA . LEU A 1 296 ? 18.249 -24.605 -31.847 1.00 94.06 296 LEU A CA 1
ATOM 2310 C C . LEU A 1 296 ? 16.779 -24.923 -31.567 1.00 94.06 296 LEU A C 1
ATOM 2312 O O . LEU A 1 296 ? 15.947 -24.789 -32.465 1.00 94.06 296 LEU A O 1
ATOM 2316 N N . GLN A 1 297 ? 16.459 -25.320 -30.335 1.00 92.12 297 GLN A N 1
ATOM 2317 C CA . GLN A 1 297 ? 15.093 -25.624 -29.942 1.00 92.12 297 GLN A CA 1
ATOM 2318 C C . GLN A 1 297 ? 14.216 -24.366 -29.980 1.00 92.12 297 GLN A C 1
ATOM 2320 O O . GLN A 1 297 ? 13.251 -24.329 -30.744 1.00 92.12 297 GLN A O 1
ATOM 2325 N N . GLU A 1 298 ? 14.560 -23.327 -29.216 1.00 92.62 298 GLU A N 1
ATOM 2326 C CA . GLU A 1 298 ? 13.734 -22.119 -29.107 1.00 92.62 298 GLU A CA 1
ATOM 2327 C C . GLU A 1 298 ? 13.583 -21.393 -30.449 1.00 92.62 298 GLU A C 1
ATOM 2329 O O . GLU A 1 298 ? 12.487 -20.952 -30.811 1.00 92.62 298 GLU A O 1
ATOM 2334 N N . GLN A 1 299 ? 14.668 -21.283 -31.221 1.00 91.12 299 GLN A N 1
ATOM 2335 C CA . GLN A 1 299 ? 14.630 -20.554 -32.486 1.00 91.12 299 GLN A CA 1
ATOM 2336 C C . GLN A 1 299 ? 13.885 -21.317 -33.576 1.00 91.12 299 GLN A C 1
ATOM 2338 O O . GLN A 1 299 ? 13.187 -20.687 -34.369 1.00 91.12 299 GLN A O 1
ATOM 2343 N N . SER A 1 300 ? 13.948 -22.653 -33.598 1.00 89.00 300 SER A N 1
ATOM 2344 C CA . SER A 1 300 ? 13.139 -23.436 -34.541 1.00 89.00 300 SER A CA 1
ATOM 2345 C C . SER A 1 300 ? 11.639 -23.189 -34.339 1.00 89.00 300 SER A C 1
ATOM 2347 O O . SER A 1 300 ? 10.924 -22.907 -35.300 1.00 89.00 300 SER A O 1
ATOM 2349 N N . GLU A 1 301 ? 11.176 -23.161 -33.085 1.00 89.19 301 GLU A N 1
ATOM 2350 C CA . GLU A 1 301 ? 9.776 -22.889 -32.753 1.00 89.19 301 GLU A CA 1
ATOM 2351 C C . GLU A 1 301 ? 9.361 -21.456 -33.133 1.00 89.19 301 GLU A C 1
ATOM 2353 O O . GLU A 1 301 ? 8.271 -21.239 -33.675 1.00 89.19 301 GLU A O 1
ATOM 2358 N N . ASN A 1 302 ? 10.230 -20.468 -32.892 1.00 87.56 302 ASN A N 1
ATOM 2359 C CA . ASN A 1 302 ? 9.967 -19.070 -33.241 1.00 87.56 302 ASN A CA 1
ATOM 2360 C C . ASN A 1 302 ? 9.919 -18.838 -34.760 1.00 87.56 302 ASN A C 1
ATOM 2362 O O . ASN A 1 302 ? 9.035 -18.123 -35.247 1.00 87.56 302 ASN A O 1
ATOM 2366 N N . ILE A 1 303 ? 10.841 -19.445 -35.514 1.00 86.94 303 ILE A N 1
ATOM 2367 C CA . ILE A 1 303 ? 10.903 -19.349 -36.978 1.00 86.94 303 ILE A CA 1
ATOM 2368 C C . ILE A 1 303 ? 9.659 -19.986 -37.607 1.00 86.94 303 ILE A C 1
ATOM 2370 O O . ILE A 1 303 ? 9.016 -19.368 -38.462 1.00 86.94 303 ILE A O 1
ATOM 2374 N N . ASP A 1 304 ? 9.256 -21.160 -37.125 1.00 90.88 304 ASP A N 1
ATOM 2375 C CA . ASP A 1 304 ? 8.055 -21.854 -37.587 1.00 90.88 304 ASP A CA 1
ATOM 2376 C C . ASP A 1 304 ? 6.789 -21.019 -37.366 1.00 90.88 304 ASP A C 1
ATOM 2378 O O . ASP A 1 304 ? 5.967 -20.848 -38.274 1.00 90.88 304 ASP A O 1
ATOM 2382 N N . GLN A 1 305 ? 6.641 -20.418 -36.181 1.00 88.69 305 GLN A N 1
ATOM 2383 C CA . GLN A 1 305 ? 5.519 -19.520 -35.907 1.00 88.69 305 GLN A CA 1
ATOM 2384 C C . GLN A 1 305 ? 5.544 -18.254 -36.768 1.00 88.69 305 GLN A C 1
ATOM 2386 O O . GLN A 1 305 ? 4.483 -17.749 -37.149 1.00 88.69 305 GLN A O 1
ATOM 2391 N N . TYR A 1 306 ? 6.727 -17.715 -37.067 1.00 86.38 306 TYR A N 1
ATOM 2392 C CA . TYR A 1 306 ? 6.859 -16.561 -37.949 1.00 86.38 306 TYR A CA 1
ATOM 2393 C C . TYR A 1 306 ? 6.379 -16.888 -39.369 1.00 86.38 306 TYR A C 1
ATOM 2395 O O . TYR A 1 306 ? 5.530 -16.160 -39.896 1.00 86.38 306 TYR A O 1
ATOM 2403 N N . TYR A 1 307 ? 6.861 -17.986 -39.963 1.00 88.44 307 TYR A N 1
ATOM 2404 C CA . TYR A 1 307 ? 6.449 -18.399 -41.307 1.00 88.44 307 TYR A CA 1
ATOM 2405 C C . TYR A 1 307 ? 4.963 -18.729 -41.375 1.00 88.44 307 TYR A C 1
ATOM 2407 O O . TYR A 1 307 ? 4.297 -18.278 -42.303 1.00 88.44 307 TYR A O 1
ATOM 2415 N N . LEU A 1 308 ? 4.407 -19.395 -40.358 1.00 92.62 308 LEU A N 1
ATOM 2416 C CA . LEU A 1 308 ? 2.968 -19.645 -40.260 1.00 92.62 308 LEU A CA 1
ATOM 2417 C C . LEU A 1 308 ? 2.149 -18.347 -40.360 1.00 92.62 308 LEU A C 1
ATOM 2419 O O . LEU A 1 308 ? 1.206 -18.259 -41.147 1.00 92.62 308 LEU A O 1
ATOM 2423 N N . ARG A 1 309 ? 2.522 -17.312 -39.592 1.00 89.31 309 ARG A N 1
ATOM 2424 C CA . ARG A 1 309 ? 1.816 -16.017 -39.597 1.00 89.31 309 ARG A CA 1
ATOM 2425 C C . ARG A 1 309 ? 1.932 -15.303 -40.942 1.00 89.31 309 ARG A C 1
ATOM 2427 O O . ARG A 1 309 ? 0.939 -14.752 -41.413 1.00 89.31 309 ARG A O 1
ATOM 2434 N N . GLN A 1 310 ? 3.118 -15.300 -41.553 1.00 89.19 310 GLN A N 1
ATOM 2435 C CA . GLN A 1 310 ? 3.331 -14.671 -42.862 1.00 89.19 310 GLN A CA 1
ATOM 2436 C C . GLN A 1 310 ? 2.564 -15.401 -43.969 1.00 89.19 310 GLN A C 1
ATOM 2438 O O . GLN A 1 310 ? 1.854 -14.759 -44.741 1.00 89.19 310 GLN A O 1
ATOM 2443 N N . ALA A 1 311 ? 2.621 -16.734 -43.987 1.00 94.38 311 ALA A N 1
ATOM 2444 C CA . ALA A 1 311 ? 1.924 -17.569 -44.958 1.00 94.38 311 ALA A CA 1
ATOM 2445 C C . ALA A 1 311 ? 0.406 -17.341 -44.908 1.00 94.38 311 ALA A C 1
ATOM 2447 O O . ALA A 1 311 ? -0.218 -17.119 -45.942 1.00 94.38 311 ALA A O 1
ATOM 2448 N N . MET A 1 312 ? -0.184 -17.288 -43.708 1.00 89.31 312 MET A N 1
ATOM 2449 C CA . MET A 1 312 ? -1.608 -16.978 -43.528 1.00 89.31 312 MET A CA 1
ATOM 2450 C C . MET A 1 312 ? -1.964 -15.545 -43.948 1.00 89.31 312 MET A C 1
ATOM 2452 O O . MET A 1 312 ? -3.017 -15.319 -44.546 1.00 89.31 312 MET A O 1
ATOM 2456 N N . ALA A 1 313 ? -1.100 -14.568 -43.652 1.00 86.81 313 ALA A N 1
ATOM 2457 C CA . ALA A 1 313 ? -1.330 -13.170 -44.013 1.00 86.81 313 ALA A CA 1
ATOM 2458 C C . ALA A 1 313 ? -1.251 -12.933 -45.531 1.00 86.81 313 ALA A C 1
ATOM 2460 O O . ALA A 1 313 ? -2.037 -12.158 -46.077 1.00 86.81 313 ALA A O 1
ATOM 2461 N N . MET A 1 314 ? -0.318 -13.604 -46.210 1.00 91.44 314 MET A N 1
ATOM 2462 C CA . MET A 1 314 ? -0.054 -13.439 -47.642 1.00 91.44 314 MET A CA 1
ATOM 2463 C C . MET A 1 314 ? -0.772 -14.471 -48.523 1.00 91.44 314 MET A C 1
ATOM 2465 O O . MET A 1 314 ? -0.823 -14.285 -49.737 1.00 91.44 314 MET A O 1
ATOM 2469 N N . ARG A 1 315 ? -1.347 -15.523 -47.923 1.00 92.75 315 ARG A N 1
ATOM 2470 C CA . ARG A 1 315 ? -1.877 -16.717 -48.605 1.00 92.75 315 ARG A CA 1
ATOM 2471 C C . ARG A 1 315 ? -0.857 -17.358 -49.552 1.00 92.75 315 ARG A C 1
ATOM 2473 O O . ARG A 1 315 ? -1.174 -17.677 -50.695 1.00 92.75 315 ARG A O 1
ATOM 2480 N N . ASP A 1 316 ? 0.376 -17.502 -49.076 1.00 96.00 316 ASP A N 1
ATOM 2481 C CA . ASP A 1 316 ? 1.495 -18.056 -49.842 1.00 96.00 316 ASP A CA 1
ATOM 2482 C C . ASP A 1 316 ? 1.876 -19.451 -49.323 1.00 96.00 316 ASP A C 1
ATOM 2484 O O . ASP A 1 316 ? 2.527 -19.590 -48.286 1.00 96.00 316 ASP A O 1
ATOM 2488 N N . GLU A 1 317 ? 1.493 -20.494 -50.065 1.00 96.06 317 GLU A N 1
ATOM 2489 C CA . GLU A 1 317 ? 1.813 -21.894 -49.744 1.00 96.06 317 GLU A CA 1
ATOM 2490 C C . GLU A 1 317 ? 3.327 -22.159 -49.680 1.00 96.06 317 GLU A C 1
ATOM 2492 O O . GLU A 1 317 ? 3.778 -23.045 -48.951 1.00 96.06 317 GLU A O 1
ATOM 2497 N N . SER A 1 318 ? 4.148 -21.388 -50.406 1.00 95.94 318 SER A N 1
ATOM 2498 C CA . SER A 1 318 ? 5.600 -21.587 -50.401 1.00 95.94 318 SER A CA 1
ATOM 2499 C C . SER A 1 318 ? 6.227 -21.283 -49.038 1.00 95.94 318 SER A C 1
ATOM 2501 O O . SER A 1 318 ? 7.230 -21.904 -48.681 1.00 95.94 318 SER A O 1
ATOM 2503 N N . MET A 1 319 ? 5.601 -20.407 -48.244 1.00 90.38 319 MET A N 1
ATOM 2504 C CA . MET A 1 319 ? 6.029 -20.102 -46.880 1.00 90.38 319 MET A CA 1
ATOM 2505 C C . MET A 1 319 ? 5.681 -21.217 -45.889 1.00 90.38 319 MET A C 1
ATOM 2507 O O . MET A 1 319 ? 6.447 -21.444 -44.957 1.00 90.38 319 MET A O 1
ATOM 2511 N N . CYS A 1 320 ? 4.597 -21.972 -46.101 1.00 94.00 320 CYS A N 1
ATOM 2512 C CA . CYS A 1 320 ? 4.289 -23.138 -45.263 1.00 94.00 320 CYS A CA 1
ATOM 2513 C C . CYS A 1 320 ? 5.365 -24.229 -45.389 1.00 94.00 320 CYS A C 1
ATOM 2515 O O . CYS A 1 320 ? 5.697 -24.892 -44.408 1.00 94.00 320 CYS A O 1
ATOM 2517 N N . ASN A 1 321 ? 5.975 -24.370 -46.571 1.00 94.44 321 ASN A N 1
ATOM 2518 C CA . ASN A 1 321 ? 7.073 -25.316 -46.799 1.00 94.44 321 ASN A CA 1
ATOM 2519 C C . ASN A 1 321 ? 8.377 -24.943 -46.066 1.00 94.44 321 ASN A C 1
ATOM 2521 O O . ASN A 1 321 ? 9.296 -25.756 -46.030 1.00 94.44 321 ASN A O 1
ATOM 2525 N N . GLN A 1 322 ? 8.474 -23.732 -45.500 1.00 91.25 322 GLN A N 1
ATOM 2526 C CA . GLN A 1 322 ? 9.613 -23.302 -44.676 1.00 91.25 322 GLN A CA 1
ATOM 2527 C C . GLN A 1 322 ? 9.457 -23.681 -43.194 1.00 91.25 322 GLN A C 1
ATOM 2529 O O . GLN A 1 322 ? 10.405 -23.524 -42.432 1.00 91.25 322 GLN A O 1
ATOM 2534 N N . ILE A 1 323 ? 8.278 -24.161 -42.781 1.00 90.06 323 ILE A N 1
ATOM 2535 C CA . ILE A 1 323 ? 8.004 -24.598 -41.407 1.00 90.06 323 ILE A CA 1
ATOM 2536 C C . ILE A 1 323 ? 8.584 -26.003 -41.211 1.00 90.06 323 ILE A C 1
ATOM 2538 O O . ILE A 1 323 ? 8.204 -26.928 -41.928 1.00 90.06 323 ILE A O 1
ATOM 2542 N N . ALA A 1 324 ? 9.491 -26.161 -40.248 1.00 90.25 324 ALA A N 1
ATOM 2543 C CA . ALA A 1 324 ? 10.147 -27.429 -39.939 1.00 90.25 324 ALA A CA 1
ATOM 2544 C C . ALA A 1 324 ? 9.263 -28.361 -39.093 1.00 90.25 324 ALA A C 1
ATOM 2546 O O . ALA A 1 324 ? 9.352 -29.581 -39.217 1.00 90.25 324 ALA A O 1
ATOM 2547 N N . ASN A 1 325 ? 8.409 -27.811 -38.228 1.00 93.31 325 ASN A N 1
ATOM 2548 C CA . ASN A 1 325 ? 7.446 -28.582 -37.455 1.00 93.31 325 ASN A CA 1
ATOM 2549 C C . ASN A 1 325 ? 6.274 -29.049 -38.333 1.00 93.31 325 ASN A C 1
ATOM 2551 O O . ASN A 1 325 ? 5.388 -28.261 -38.672 1.00 93.31 325 ASN A O 1
ATOM 2555 N N . ASP A 1 326 ? 6.227 -30.353 -38.617 1.00 95.06 326 ASP A N 1
ATOM 2556 C CA . ASP A 1 326 ? 5.196 -30.993 -39.449 1.00 95.06 326 ASP A CA 1
ATOM 2557 C C . ASP A 1 326 ? 3.758 -30.612 -39.041 1.00 95.06 326 ASP A C 1
ATOM 2559 O O . ASP A 1 326 ? 2.914 -30.340 -39.892 1.00 95.06 326 ASP A O 1
ATOM 2563 N N . ALA A 1 327 ? 3.464 -30.521 -37.737 1.00 95.75 327 ALA A N 1
ATOM 2564 C CA . ALA A 1 327 ? 2.119 -30.194 -37.263 1.00 95.75 327 ALA A CA 1
ATOM 2565 C C . ALA A 1 327 ? 1.729 -28.734 -37.554 1.00 95.75 327 ALA A C 1
ATOM 2567 O O . ALA A 1 327 ? 0.574 -28.453 -37.883 1.00 95.75 327 ALA A O 1
ATOM 2568 N N . LEU A 1 328 ? 2.678 -27.797 -37.440 1.00 93.50 328 LEU A N 1
ATOM 2569 C CA . LEU A 1 328 ? 2.455 -26.395 -37.807 1.00 93.50 328 LEU A CA 1
ATOM 2570 C C . LEU A 1 328 ? 2.402 -26.212 -39.328 1.00 93.50 328 LEU A C 1
ATOM 2572 O O . LEU A 1 328 ? 1.604 -25.407 -39.807 1.00 93.50 328 LEU A O 1
ATOM 2576 N N . GLN A 1 329 ? 3.195 -26.973 -40.084 1.00 96.50 329 GLN A N 1
ATOM 2577 C CA . GLN A 1 329 ? 3.151 -26.981 -41.544 1.00 96.50 329 GLN A CA 1
ATOM 2578 C C . GLN A 1 329 ? 1.796 -27.482 -42.057 1.00 96.50 329 GLN A C 1
ATOM 2580 O O . GLN A 1 329 ? 1.161 -26.803 -42.865 1.00 96.50 329 GLN A O 1
ATOM 2585 N N . ASP A 1 330 ? 1.302 -28.609 -41.542 1.00 96.50 330 ASP A N 1
ATOM 2586 C CA . ASP A 1 330 ? -0.024 -29.138 -41.877 1.00 96.50 330 ASP A CA 1
ATOM 2587 C C . ASP A 1 330 ? -1.130 -28.133 -41.533 1.00 96.50 330 ASP A C 1
ATOM 2589 O O . ASP A 1 330 ? -2.062 -27.915 -42.315 1.00 96.50 330 ASP A O 1
ATOM 2593 N N . LEU A 1 331 ? -1.035 -27.482 -40.369 1.00 96.31 331 LEU A N 1
ATOM 2594 C CA . LEU A 1 331 ? -1.968 -26.427 -39.975 1.00 96.31 331 LEU A CA 1
ATOM 2595 C C . LEU A 1 331 ? -1.939 -25.251 -40.964 1.00 96.31 331 LEU A C 1
ATOM 2597 O O . LEU A 1 331 ? -2.999 -24.748 -41.341 1.00 96.31 331 LEU A O 1
ATOM 2601 N N . CYS A 1 332 ? -0.747 -24.833 -41.393 1.00 96.88 332 CYS A N 1
ATOM 2602 C CA . CYS A 1 332 ? -0.541 -23.777 -42.382 1.00 96.88 332 CYS A CA 1
ATOM 2603 C C . CYS A 1 332 ? -1.214 -24.119 -43.717 1.00 96.88 332 CYS A C 1
ATOM 2605 O O . CYS A 1 332 ? -2.064 -23.363 -44.185 1.00 96.88 332 CYS A O 1
ATOM 2607 N N . MET A 1 333 ? -0.906 -25.297 -44.273 1.00 96.44 333 MET A N 1
ATOM 2608 C CA . MET A 1 333 ? -1.401 -25.755 -45.578 1.00 96.44 333 MET A CA 1
ATOM 2609 C C . MET A 1 333 ? -2.924 -25.909 -45.625 1.00 96.44 333 MET A C 1
ATOM 2611 O O . MET A 1 333 ? -3.533 -25.683 -46.663 1.00 96.44 333 MET A O 1
ATOM 2615 N N . ASN A 1 334 ? -3.560 -26.266 -44.507 1.00 96.69 334 ASN A N 1
ATOM 2616 C CA . ASN A 1 334 ? -5.019 -26.388 -44.430 1.00 96.69 334 ASN A CA 1
ATOM 2617 C C . ASN A 1 334 ? -5.750 -25.048 -44.224 1.00 96.69 334 ASN A C 1
ATOM 2619 O O . ASN A 1 334 ? -6.976 -25.001 -44.339 1.00 96.69 334 ASN A O 1
ATOM 2623 N N . SER A 1 335 ? -5.030 -23.984 -43.858 1.00 93.81 335 SER A N 1
ATOM 2624 C CA . SER A 1 335 ? -5.617 -22.689 -43.485 1.00 93.81 335 SER A CA 1
ATOM 2625 C C . SER A 1 335 ? -5.531 -21.622 -44.582 1.00 93.81 335 SER A C 1
ATOM 2627 O O . SER A 1 335 ? -6.135 -20.557 -44.426 1.00 93.81 335 SER A O 1
ATOM 2629 N N . ILE A 1 336 ? -4.774 -21.879 -45.652 1.00 91.50 336 ILE A N 1
ATOM 2630 C CA . ILE A 1 336 ? -4.604 -20.989 -46.815 1.00 91.50 336 ILE A CA 1
ATOM 2631 C C . ILE A 1 336 ? -5.656 -21.300 -47.883 1.00 91.50 336 ILE A C 1
ATOM 2633 O O . ILE A 1 336 ? -6.263 -20.326 -48.399 1.00 91.50 336 ILE A O 1
#

Radius of gyration: 35.69 Å; chains: 1; bounding box: 67×55×113 Å

Secondary structure (DSSP, 8-state):
-HHHHHHHHHHHSS---HHHHHHHHHHHHHHHHHHHHHHHHH-----------------------HHHHHHHHHHHHHHHHHH--SGGGGG--S-HHHHHHHHHHHHHHHHHHHT-GGGGGG-SSHHHHHHHHHHHHHHHHHHHT-HHHHTT-SSHHHHHHHHHHHHHHHHHHHT-HHHHTT-SSHHHHHHHHHHHHHHHHHHHT-TTGGGG-S-HHHHHHHHHHHHHHHHHHHHHHHHHTTS--SHHHHHHHHHTS-HHHHHHHHHHHHHHHHHHH--TTTGGG-SSHHHHHHHHHHHHHHHHHHHHHHHHHHT-HHHHTT--SHHHHHHHHHH-

Foldseek 3Di:
DVVVVVVVVVVVPPPPPPVVVVVVVVVVVVVVVVVVVVVVVVPPPDPPPDPDPDDDDPDDPPDDDPVVLVVQLVVLLVVCVVVLDLVSLVSNDPDVVSSLVSNLVSQLVVLLVVLDLVSLVVRPDPVSSLVSQLSSLLVVCVVVLDLVSLVVRPPVVSSLVSNLVSLLVCLLPVLDLVSLVPRPDPVSSLVSNLNSLLVVCLVVLPLVSLVSRPPPVSSVVSNVNSVVVVVVVVVVVVVVVPQPPDLVVQLVVLVPDDPVSSLVSQLVSLLVCCQPVVPLVSLVVRPDPVSSVVSNVVSLVVSLVVLLVVCLVVVPLVSLVVRPPPVSSVVSNVRD

pLDDT: mean 89.63, std 12.13, range [52.06, 98.69]